Protein AF-M7XD21-F1 (afdb_monomer)

pLDDT: mean 73.54, std 18.82, range [29.05, 94.56]

Foldseek 3Di:
DDDWDWFDDWFWWWWDDLPHTDTDTDDIDTDPDDDDDAAADDDPDDVLLRQLVVLLVVLVVVVVDDADVVGDEEEAETQDPCCVVCLQPCPDDPNNVSSVSNSVSVVVCCVPPVNYIYIYTYDHPPPPRVVNVSNVVRHVVSVVVVVVVVVVVVVVVVVVVVVVVVVVPPPPPDDPDDDDDDDD

Structure (mmCIF, N/CA/C/O backbone):
data_AF-M7XD21-F1
#
_entry.id   AF-M7XD21-F1
#
loop_
_atom_site.group_PDB
_atom_site.id
_atom_site.type_symbol
_atom_site.label_atom_id
_atom_site.label_alt_id
_atom_site.label_comp_id
_atom_site.label_asym_id
_atom_site.label_entity_id
_atom_site.label_seq_id
_atom_site.pdbx_PDB_ins_code
_atom_site.Cartn_x
_atom_site.Cartn_y
_atom_site.Cartn_z
_atom_site.occupancy
_atom_site.B_iso_or_equiv
_atom_site.auth_seq_id
_atom_site.auth_comp_id
_atom_site.auth_asym_id
_atom_site.auth_atom_id
_atom_site.pdbx_PDB_model_num
ATOM 1 N N . MET A 1 1 ? -24.027 -7.933 -9.440 1.00 30.11 1 MET A N 1
ATOM 2 C CA . MET A 1 1 ? -24.324 -8.211 -8.020 1.00 30.11 1 MET A CA 1
ATOM 3 C C . MET A 1 1 ? -23.188 -9.058 -7.477 1.00 30.11 1 MET A C 1
ATOM 5 O O . MET A 1 1 ? -23.040 -10.194 -7.912 1.00 30.11 1 MET A O 1
ATOM 9 N N . GLY A 1 2 ? -22.302 -8.455 -6.678 1.00 34.78 2 GLY A N 1
ATOM 10 C CA . GLY A 1 2 ? -21.203 -9.167 -6.019 1.00 34.78 2 GLY A CA 1
ATOM 11 C C . GLY A 1 2 ? -21.757 -10.034 -4.893 1.00 34.78 2 GLY A C 1
ATOM 12 O O . GLY A 1 2 ? -22.735 -9.650 -4.260 1.00 34.78 2 GLY A O 1
ATOM 13 N N . LYS A 1 3 ? -21.198 -11.229 -4.711 1.00 29.05 3 LYS A N 1
ATOM 14 C CA . LYS A 1 3 ? -21.590 -12.149 -3.638 1.00 29.05 3 LYS A CA 1
ATOM 15 C C . LYS A 1 3 ? -20.996 -11.627 -2.325 1.00 29.05 3 LYS A C 1
ATOM 17 O O . LYS A 1 3 ? -19.809 -11.311 -2.317 1.00 29.05 3 LYS A O 1
ATOM 22 N N . SER A 1 4 ? -21.800 -11.518 -1.265 1.00 32.97 4 SER A N 1
ATOM 23 C CA . SER A 1 4 ? -21.281 -11.241 0.076 1.00 32.97 4 SER A CA 1
ATOM 24 C C . SER A 1 4 ? -20.500 -12.463 0.571 1.00 32.97 4 SER A C 1
ATOM 26 O O . SER A 1 4 ? -20.913 -13.608 0.369 1.00 32.97 4 SER A O 1
ATOM 28 N N . GLY A 1 5 ? -19.318 -12.221 1.138 1.00 35.69 5 GLY A N 1
ATOM 29 C CA . GLY A 1 5 ? -18.442 -13.247 1.700 1.00 35.69 5 GLY A CA 1
ATOM 30 C C . GLY A 1 5 ? -18.352 -13.086 3.215 1.00 35.69 5 GLY A C 1
ATOM 31 O O . GLY A 1 5 ? -18.129 -11.982 3.709 1.00 35.69 5 GLY A O 1
ATOM 32 N N . MET A 1 6 ? -18.523 -14.180 3.962 1.00 31.09 6 MET A N 1
ATOM 33 C CA . MET A 1 6 ? -18.193 -14.229 5.389 1.00 31.09 6 MET A CA 1
ATOM 34 C C . MET A 1 6 ? -16.683 -14.429 5.539 1.00 31.09 6 MET A C 1
ATOM 36 O O . MET A 1 6 ? -16.157 -15.482 5.176 1.00 31.09 6 MET A O 1
ATOM 40 N N . VAL A 1 7 ? -15.983 -13.450 6.112 1.00 42.34 7 VAL A N 1
ATOM 41 C CA . VAL A 1 7 ? -14.557 -13.586 6.433 1.00 42.34 7 VAL A CA 1
ATOM 42 C C . VAL A 1 7 ? -14.416 -14.161 7.842 1.00 42.34 7 VAL A C 1
ATOM 44 O O . VAL A 1 7 ? -14.724 -13.500 8.831 1.00 42.34 7 VAL A O 1
ATOM 47 N N . GLY A 1 8 ? -13.940 -15.403 7.942 1.00 40.88 8 GLY A N 1
ATOM 48 C CA . GLY A 1 8 ? -13.591 -16.042 9.208 1.00 40.88 8 GLY A CA 1
ATOM 49 C C . GLY A 1 8 ? -12.199 -16.663 9.158 1.00 40.88 8 GLY A C 1
ATOM 50 O O . GLY A 1 8 ? -12.001 -17.665 8.481 1.00 40.88 8 GLY A O 1
ATOM 51 N N . ALA A 1 9 ? -11.249 -16.108 9.914 1.00 38.66 9 ALA A N 1
ATOM 52 C CA . ALA A 1 9 ? -10.039 -16.804 10.352 1.00 38.66 9 ALA A CA 1
ATOM 53 C C . ALA A 1 9 ? -9.464 -16.105 11.594 1.00 38.66 9 ALA A C 1
ATOM 55 O O . ALA A 1 9 ? -9.212 -14.903 11.590 1.00 38.66 9 ALA A O 1
ATOM 56 N N . GLY A 1 10 ? -9.293 -16.858 12.683 1.00 46.22 10 GLY A N 1
ATOM 57 C CA . GLY A 1 10 ? -8.767 -16.348 13.944 1.00 46.22 10 GLY A CA 1
ATOM 58 C C . GLY A 1 10 ? -7.275 -16.051 13.867 1.00 46.22 10 GLY A C 1
ATOM 59 O O . GLY A 1 10 ? -6.481 -16.977 13.751 1.00 46.22 10 GLY A O 1
ATOM 60 N N . VAL A 1 11 ? -6.906 -14.779 14.000 1.00 50.47 11 VAL A N 1
ATOM 61 C CA . VAL A 1 11 ? -5.533 -14.330 14.265 1.00 50.47 11 VAL A CA 1
ATOM 62 C C . VAL A 1 11 ? -5.613 -13.078 15.152 1.00 50.47 11 VAL A C 1
ATOM 64 O O . VAL A 1 11 ? -6.522 -12.270 14.949 1.00 50.47 11 VAL A O 1
ATOM 67 N N . PRO A 1 12 ? -4.723 -12.893 16.146 1.00 49.81 12 PRO A N 1
ATOM 68 C CA . PRO A 1 12 ? -4.691 -11.670 16.944 1.00 49.81 12 PRO A CA 1
ATOM 69 C C . PRO A 1 12 ? -4.479 -10.438 16.050 1.00 49.81 12 PRO A C 1
ATOM 71 O O . PRO A 1 12 ? -3.485 -10.339 15.324 1.00 49.81 12 PRO A O 1
ATOM 74 N N . ALA A 1 13 ? -5.415 -9.493 16.117 1.00 50.78 13 ALA A N 1
ATOM 75 C CA . ALA A 1 13 ? -5.278 -8.174 15.524 1.00 50.78 13 ALA A CA 1
ATOM 76 C C . ALA A 1 13 ? -4.381 -7.305 16.417 1.00 50.78 13 ALA A C 1
ATOM 78 O O . ALA A 1 13 ? -4.331 -7.454 17.632 1.00 50.78 13 ALA A O 1
ATOM 79 N N . LYS A 1 14 ? -3.628 -6.411 15.798 1.00 56.53 14 LYS A N 1
ATOM 80 C CA . LYS A 1 14 ? -2.629 -5.511 1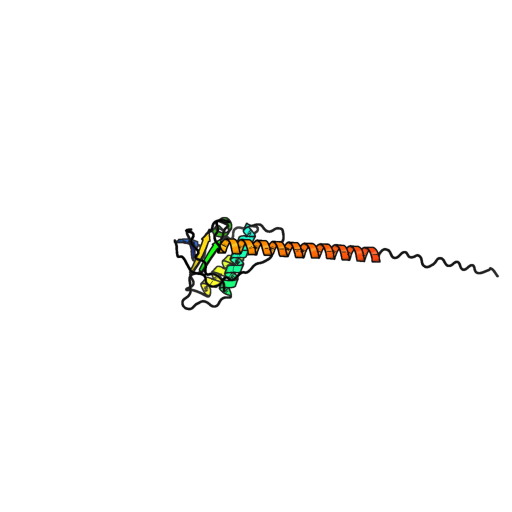6.358 1.00 56.53 14 LYS A CA 1
ATOM 81 C C . LYS A 1 14 ? -3.182 -4.089 16.253 1.00 56.53 14 LYS A C 1
ATOM 83 O O . LYS A 1 14 ? -3.162 -3.509 15.172 1.00 56.53 14 LYS A O 1
ATOM 88 N N . VAL A 1 15 ? -3.676 -3.530 17.352 1.00 57.25 15 VAL A N 1
ATOM 89 C CA . VAL A 1 15 ? -4.162 -2.147 17.432 1.00 57.25 15 VAL A CA 1
ATOM 90 C C . VAL A 1 15 ? -2.975 -1.194 17.351 1.00 57.25 15 VAL A C 1
ATOM 92 O O . VAL A 1 15 ? -1.987 -1.355 18.078 1.00 57.25 15 VAL A O 1
ATOM 95 N N . TRP A 1 16 ? -3.067 -0.200 16.470 1.00 52.88 16 TRP A N 1
ATOM 96 C CA . TRP A 1 16 ? -2.079 0.867 16.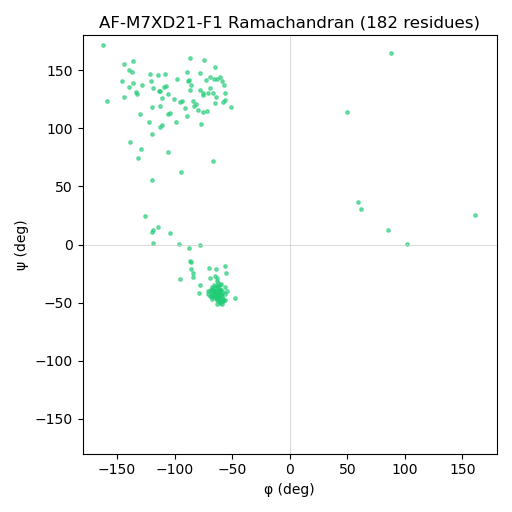372 1.00 52.88 16 TRP A CA 1
ATOM 97 C C . TRP A 1 16 ? -2.366 1.955 17.422 1.00 52.88 16 TRP A C 1
ATOM 99 O O . TRP A 1 16 ? -3.423 2.579 17.397 1.00 52.88 16 TRP A O 1
ATOM 109 N N . ASN A 1 17 ? -1.424 2.199 18.343 1.00 56.47 17 ASN A N 1
ATOM 110 C CA . ASN A 1 17 ? -1.494 3.283 19.332 1.00 56.47 17 ASN A CA 1
ATOM 111 C C . ASN A 1 17 ? -0.196 4.109 19.310 1.00 56.47 17 ASN A C 1
ATOM 113 O O . ASN A 1 17 ? 0.738 3.847 20.071 1.00 56.47 17 ASN A O 1
ATOM 117 N N . GLY A 1 18 ? -0.089 5.062 18.375 1.00 50.03 18 GLY A N 1
ATOM 118 C CA . GLY A 1 18 ? 0.996 6.056 18.372 1.00 50.03 18 GLY A CA 1
ATOM 119 C C . GLY A 1 18 ? 2.414 5.485 18.224 1.00 50.03 18 GLY A C 1
ATOM 120 O O . GLY A 1 18 ? 3.362 6.046 18.767 1.00 50.03 18 GLY A O 1
ATOM 121 N N . GLY A 1 19 ? 2.570 4.358 17.518 1.00 40.28 19 GLY A N 1
ATOM 122 C CA . GLY A 1 19 ? 3.863 3.688 17.307 1.00 40.28 19 GLY A CA 1
ATOM 123 C C . GLY A 1 19 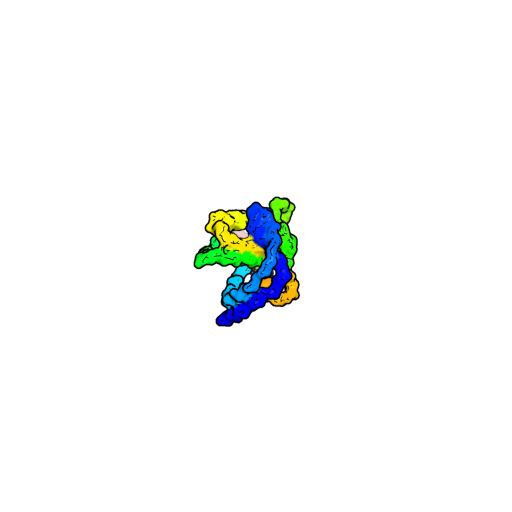? 4.104 2.452 18.180 1.00 40.28 19 GLY A C 1
ATOM 124 O O . GLY A 1 19 ? 5.146 1.811 18.046 1.00 40.28 19 GLY A O 1
ATOM 125 N N . ARG A 1 20 ? 3.151 2.070 19.041 1.00 34.97 20 ARG A N 1
ATOM 126 C CA . ARG A 1 20 ? 3.140 0.760 19.706 1.00 34.97 20 ARG A CA 1
ATOM 127 C C . ARG A 1 20 ? 1.949 -0.065 19.259 1.00 34.97 20 ARG A C 1
ATOM 129 O O . ARG A 1 20 ? 0.873 0.455 18.978 1.00 34.97 20 ARG A O 1
ATOM 136 N N . VAL A 1 21 ? 2.193 -1.363 19.190 1.00 38.88 21 VAL A N 1
ATOM 137 C CA . VAL A 1 21 ? 1.287 -2.343 18.620 1.00 38.88 21 VAL A CA 1
ATOM 138 C C . VAL A 1 21 ? 0.784 -3.259 19.737 1.00 38.88 21 VAL A C 1
ATOM 140 O O . VAL A 1 21 ? 1.598 -3.915 20.385 1.00 38.88 21 VAL A O 1
ATOM 143 N N . VAL A 1 22 ? -0.531 -3.292 19.977 1.00 39.28 22 VAL A N 1
ATOM 144 C CA . VAL A 1 22 ? -1.161 -4.049 21.084 1.00 39.28 22 VAL A CA 1
ATOM 145 C C . VAL A 1 22 ? -2.124 -5.106 20.532 1.00 39.28 22 VAL A C 1
ATOM 147 O O . VAL A 1 22 ? -2.875 -4.816 19.613 1.00 39.28 22 VAL A O 1
ATOM 150 N N . LEU A 1 23 ? -2.086 -6.335 21.053 1.00 37.66 23 LEU A N 1
ATOM 151 C CA . LEU A 1 23 ? -2.812 -7.497 20.510 1.00 37.66 23 LEU A CA 1
ATOM 152 C C . LEU A 1 23 ? -4.254 -7.596 21.066 1.00 37.66 23 LEU A C 1
ATOM 154 O O . LEU A 1 23 ? -4.423 -7.514 22.279 1.00 37.66 23 LEU A O 1
ATOM 158 N N . ALA A 1 24 ? -5.267 -7.812 20.214 1.00 43.56 24 ALA A N 1
ATOM 159 C CA . ALA A 1 24 ? -6.679 -8.032 20.574 1.00 43.56 24 ALA A CA 1
ATOM 160 C C . ALA A 1 24 ? -7.388 -9.049 19.640 1.00 43.56 24 ALA A C 1
ATOM 162 O O . ALA A 1 24 ? -6.975 -9.246 18.495 1.00 43.56 24 ALA A O 1
ATOM 163 N N . GLU A 1 25 ? -8.450 -9.709 20.125 1.00 44.62 25 GLU A N 1
ATOM 164 C CA . GLU A 1 25 ? -9.150 -10.823 19.452 1.00 44.62 25 GLU A CA 1
ATOM 165 C C . GLU A 1 25 ? -10.554 -10.476 18.885 1.00 44.62 25 GLU A C 1
ATOM 167 O O . GLU A 1 25 ? -11.369 -9.878 19.575 1.00 44.62 25 GLU A O 1
ATOM 172 N N . LYS A 1 26 ? -10.795 -10.962 17.648 1.00 46.19 26 LYS A N 1
ATOM 173 C CA . LYS A 1 26 ? -12.022 -11.420 16.929 1.00 46.19 26 LYS A CA 1
ATOM 174 C C . LYS A 1 26 ? -13.329 -10.586 16.879 1.00 46.19 26 LYS A C 1
ATOM 176 O O . LYS A 1 26 ? -14.117 -10.616 17.813 1.00 46.19 26 LYS A O 1
ATOM 181 N N . GLU A 1 27 ? -13.671 -10.133 15.661 1.00 41.00 27 GLU A N 1
ATOM 182 C CA . GLU A 1 27 ? -15.043 -9.935 15.132 1.00 41.00 27 GLU A CA 1
ATOM 183 C C . GLU A 1 27 ? -15.114 -10.388 13.654 1.00 41.00 27 GLU A C 1
ATOM 185 O O . GLU A 1 27 ? -14.108 -10.345 12.945 1.00 41.00 27 GLU A O 1
ATOM 190 N N . ALA A 1 28 ? -16.284 -10.851 13.197 1.00 39.56 28 ALA A N 1
ATOM 191 C CA . ALA A 1 28 ? -16.553 -11.233 11.805 1.00 39.56 28 ALA A CA 1
ATOM 192 C C . ALA A 1 28 ? -17.497 -10.206 11.162 1.00 39.56 28 ALA A C 1
ATOM 194 O O . ALA A 1 28 ? -18.479 -9.811 11.785 1.00 39.56 28 ALA A O 1
ATOM 195 N N . VAL A 1 29 ? -17.205 -9.785 9.927 1.00 48.22 29 VAL A N 1
ATOM 196 C CA . VAL A 1 29 ? -17.928 -8.705 9.231 1.00 48.22 29 VAL A CA 1
ATOM 197 C C . VAL A 1 29 ? -18.370 -9.183 7.846 1.00 48.22 29 VAL A C 1
ATOM 199 O O . VAL A 1 29 ? -17.603 -9.844 7.144 1.00 48.22 29 VAL A O 1
ATOM 202 N N . GLU A 1 30 ? -19.603 -8.854 7.459 1.00 41.62 30 GLU A N 1
ATOM 203 C CA . GLU A 1 30 ? -20.127 -9.079 6.109 1.00 41.62 30 GLU A CA 1
ATOM 204 C C . GLU A 1 30 ? -19.697 -7.920 5.192 1.00 41.62 30 GLU A C 1
ATOM 206 O O . GLU A 1 30 ? -19.934 -6.752 5.500 1.00 41.62 30 GLU A O 1
ATOM 211 N N . VAL A 1 31 ? -19.017 -8.230 4.084 1.00 53.25 31 VAL A N 1
ATOM 212 C CA . VAL A 1 31 ? -18.494 -7.226 3.141 1.00 53.25 31 VAL A CA 1
ATOM 213 C C . VAL A 1 31 ? -19.359 -7.220 1.879 1.00 53.25 31 VAL A C 1
ATOM 215 O O . VAL A 1 31 ? -19.350 -8.184 1.114 1.00 53.25 31 VAL A O 1
ATOM 218 N N . GLU A 1 32 ? -20.105 -6.135 1.646 1.00 50.91 32 GLU A N 1
ATOM 219 C CA . GLU A 1 32 ? -21.026 -6.021 0.499 1.00 50.91 32 GLU A CA 1
ATOM 220 C C . GLU A 1 32 ? -20.350 -5.531 -0.802 1.00 50.91 32 GLU A C 1
ATOM 222 O O . GLU A 1 32 ? -20.858 -5.793 -1.895 1.00 50.91 32 GLU A O 1
ATOM 227 N N . LEU A 1 33 ? -19.190 -4.856 -0.730 1.00 65.31 33 LEU A N 1
ATOM 228 C CA . LEU A 1 33 ? -18.496 -4.273 -1.892 1.00 65.31 33 LEU A CA 1
ATOM 229 C C . LEU A 1 33 ? -16.964 -4.370 -1.779 1.00 65.31 33 LEU A C 1
ATOM 231 O O . LEU A 1 33 ? -16.368 -3.896 -0.816 1.00 65.31 33 LEU A O 1
ATOM 235 N N . TRP A 1 34 ? -16.320 -4.924 -2.814 1.00 71.56 34 TRP A N 1
ATOM 236 C CA . TRP A 1 34 ? -14.860 -4.983 -2.937 1.00 71.56 34 TRP A CA 1
ATOM 237 C C . TRP A 1 34 ? -14.326 -3.790 -3.728 1.00 71.56 34 TRP A C 1
ATOM 239 O O . TRP A 1 34 ? -14.679 -3.609 -4.895 1.00 71.56 34 TRP A O 1
ATOM 249 N N . GLN A 1 35 ? -13.409 -3.031 -3.130 1.00 80.50 35 GLN A N 1
ATOM 250 C CA . GLN A 1 35 ? -12.515 -2.146 -3.875 1.00 80.50 35 GLN A CA 1
ATOM 251 C C . GLN A 1 35 ? -11.166 -2.830 -4.083 1.00 80.50 35 GLN A C 1
ATOM 253 O O . GLN A 1 35 ? -10.691 -3.561 -3.214 1.00 80.50 35 GLN A O 1
ATOM 258 N N . ARG A 1 36 ? -10.566 -2.622 -5.257 1.00 85.88 36 ARG A N 1
ATOM 259 C CA . ARG A 1 36 ? -9.286 -3.224 -5.638 1.00 85.88 36 ARG A CA 1
ATOM 260 C C . ARG A 1 36 ? -8.389 -2.158 -6.233 1.00 85.88 36 ARG A C 1
ATOM 262 O O . ARG A 1 36 ? -8.807 -1.412 -7.115 1.00 85.88 36 ARG A O 1
ATOM 269 N N . GLU A 1 37 ? -7.157 -2.112 -5.755 1.00 88.12 37 GLU A N 1
ATOM 270 C CA . GLU A 1 37 ? -6.129 -1.209 -6.246 1.00 88.12 37 GLU A CA 1
ATOM 271 C C . GLU A 1 37 ? -4.825 -1.991 -6.389 1.00 88.12 37 GLU A C 1
ATOM 273 O O . GLU A 1 37 ? -4.490 -2.821 -5.543 1.00 88.12 37 GLU A O 1
ATOM 278 N N . ARG A 1 38 ? -4.088 -1.734 -7.473 1.00 91.00 38 ARG A N 1
ATOM 279 C CA . ARG A 1 38 ? -2.798 -2.371 -7.744 1.00 91.00 38 ARG A CA 1
ATOM 280 C C . ARG A 1 38 ? -1.794 -1.361 -8.260 1.00 91.00 38 ARG A C 1
ATOM 282 O O . ARG A 1 38 ? -2.151 -0.415 -8.963 1.00 91.00 38 ARG A O 1
ATOM 289 N N . ARG A 1 39 ? -0.514 -1.573 -7.949 1.00 90.94 39 ARG A N 1
ATOM 290 C CA . ARG A 1 39 ? 0.564 -0.693 -8.405 1.00 90.94 39 ARG A CA 1
ATOM 291 C C . ARG A 1 39 ? 1.799 -1.469 -8.827 1.00 90.94 39 ARG A C 1
ATOM 293 O O . ARG A 1 39 ? 2.277 -2.358 -8.133 1.00 90.94 39 ARG A O 1
ATOM 300 N N . ARG A 1 40 ? 2.362 -1.058 -9.962 1.00 90.12 40 ARG A N 1
ATOM 301 C CA . ARG A 1 40 ? 3.639 -1.561 -10.478 1.00 90.12 40 ARG A CA 1
ATOM 302 C C . ARG A 1 40 ? 4.799 -0.915 -9.723 1.00 90.12 40 ARG A C 1
ATOM 304 O O . ARG A 1 40 ? 4.829 0.306 -9.585 1.00 90.12 40 ARG A O 1
ATOM 311 N N . MET A 1 41 ? 5.773 -1.717 -9.289 1.00 86.25 41 MET A N 1
ATOM 312 C CA . MET A 1 41 ? 6.909 -1.236 -8.482 1.00 86.25 41 MET A CA 1
ATOM 313 C C . MET A 1 41 ? 8.299 -1.433 -9.122 1.00 86.25 41 MET A C 1
ATOM 315 O O . MET A 1 41 ? 9.319 -1.071 -8.534 1.00 86.25 41 MET A O 1
ATOM 319 N N . GLY A 1 42 ? 8.357 -1.986 -10.338 1.00 84.25 42 GLY A N 1
ATOM 320 C CA . GLY A 1 42 ? 9.606 -2.296 -11.044 1.00 84.25 42 GLY A CA 1
ATOM 321 C C . GLY A 1 42 ? 10.171 -3.690 -10.730 1.00 84.25 42 GLY A C 1
ATOM 322 O O . GLY A 1 42 ? 9.779 -4.341 -9.770 1.00 84.25 42 GLY A O 1
ATOM 323 N N . GLN A 1 43 ? 11.107 -4.155 -11.562 1.00 78.62 43 GLN A N 1
ATOM 324 C CA . GLN A 1 43 ? 11.520 -5.570 -11.656 1.00 78.62 43 GLN A CA 1
ATOM 325 C C . GLN A 1 43 ? 12.470 -6.070 -10.547 1.00 78.62 43 GLN A C 1
ATOM 327 O O . GLN A 1 43 ? 12.891 -7.220 -10.577 1.00 78.62 43 GLN A O 1
ATOM 332 N N . ARG A 1 44 ? 12.871 -5.223 -9.591 1.00 83.88 44 ARG A N 1
ATOM 333 C CA . ARG A 1 44 ? 13.893 -5.561 -8.572 1.00 83.88 44 ARG A CA 1
ATOM 334 C C . ARG A 1 44 ? 13.414 -5.342 -7.141 1.00 83.88 44 ARG A C 1
ATOM 336 O O . ARG A 1 44 ? 14.213 -5.096 -6.242 1.00 83.88 44 ARG A O 1
ATOM 343 N N . GLN A 1 45 ? 12.104 -5.382 -6.953 1.00 87.19 45 GLN A N 1
ATOM 344 C CA . GLN A 1 45 ? 11.483 -5.245 -5.645 1.00 87.19 45 GLN A CA 1
ATOM 345 C C . GLN A 1 45 ? 11.349 -6.608 -4.978 1.00 87.19 45 GLN A C 1
ATOM 347 O O . GLN A 1 45 ? 11.193 -7.624 -5.652 1.00 87.19 45 GLN A O 1
ATOM 352 N N . SER A 1 46 ? 11.434 -6.631 -3.651 1.00 89.75 46 SER A N 1
ATOM 353 C CA . SER A 1 46 ? 11.214 -7.852 -2.885 1.00 89.75 46 SER A CA 1
ATOM 354 C C . SER A 1 46 ? 9.727 -8.024 -2.586 1.00 89.75 46 SER A C 1
ATOM 356 O O . SER A 1 46 ? 8.962 -7.060 -2.584 1.00 89.75 46 SER A O 1
ATOM 358 N N . VAL A 1 47 ? 9.319 -9.252 -2.258 1.00 88.56 47 VAL A N 1
ATOM 359 C CA . VAL A 1 47 ? 7.966 -9.520 -1.739 1.00 88.56 47 VAL A CA 1
ATOM 360 C C . VAL A 1 47 ? 7.678 -8.635 -0.523 1.00 88.56 47 VAL A C 1
ATOM 362 O O . VAL A 1 47 ? 6.609 -8.052 -0.415 1.00 88.56 47 VAL A O 1
ATOM 365 N N . TYR A 1 48 ? 8.672 -8.444 0.350 1.00 88.75 48 TYR A N 1
ATOM 366 C CA . TYR A 1 48 ? 8.561 -7.562 1.510 1.00 88.75 48 TYR A CA 1
ATOM 367 C C . TYR A 1 48 ? 8.231 -6.108 1.136 1.00 88.75 48 TYR A C 1
ATOM 369 O O . TYR A 1 48 ? 7.347 -5.515 1.751 1.00 88.75 48 TYR A O 1
ATOM 377 N N . THR A 1 49 ? 8.896 -5.522 0.130 1.00 90.81 49 THR A N 1
ATOM 378 C CA . THR A 1 49 ? 8.545 -4.160 -0.310 1.00 90.81 49 THR A CA 1
ATOM 379 C C . THR A 1 49 ? 7.181 -4.110 -0.997 1.00 90.81 49 THR A C 1
ATOM 381 O O . THR A 1 49 ? 6.500 -3.097 -0.876 1.00 90.81 49 THR A O 1
ATOM 384 N N . GLY A 1 50 ? 6.743 -5.200 -1.637 1.00 91.75 50 GLY A N 1
ATOM 385 C CA . GLY A 1 50 ? 5.393 -5.321 -2.205 1.00 91.75 50 GLY A CA 1
ATOM 386 C C . GLY A 1 50 ? 4.299 -5.282 -1.155 1.00 91.75 50 GLY A C 1
ATOM 387 O O . GLY A 1 50 ? 3.352 -4.513 -1.280 1.00 91.75 50 GLY A O 1
ATOM 388 N N . GLU A 1 51 ? 4.483 -6.030 -0.076 1.00 91.31 51 GLU A N 1
ATOM 389 C CA . GLU A 1 51 ? 3.549 -6.062 1.051 1.00 91.31 51 GLU A CA 1
ATOM 390 C C . GLU A 1 51 ? 3.459 -4.698 1.754 1.00 91.31 51 GLU A C 1
ATOM 392 O O . GLU A 1 51 ? 2.369 -4.227 2.081 1.00 91.31 51 GLU A O 1
ATOM 397 N N . LEU A 1 52 ? 4.594 -4.006 1.928 1.00 92.31 52 LEU A N 1
ATOM 398 C CA . LEU A 1 52 ? 4.600 -2.639 2.457 1.00 92.31 52 LEU A CA 1
ATOM 399 C C . LEU A 1 52 ? 3.884 -1.650 1.527 1.00 92.31 52 LEU A C 1
ATOM 401 O O . LEU A 1 52 ? 3.154 -0.782 2.004 1.00 92.31 52 LEU A O 1
ATOM 405 N N . GLU A 1 53 ? 4.074 -1.758 0.213 1.00 94.00 53 GLU A N 1
ATOM 406 C CA . GLU A 1 53 ? 3.377 -0.888 -0.736 1.00 94.00 53 GLU A CA 1
ATOM 407 C C . GLU A 1 53 ? 1.870 -1.160 -0.748 1.00 94.00 53 GLU A C 1
ATOM 409 O O . GLU A 1 53 ? 1.093 -0.207 -0.767 1.00 94.00 53 GLU A O 1
ATOM 414 N N . GLY A 1 54 ? 1.448 -2.424 -0.653 1.00 93.56 54 GLY A N 1
ATOM 415 C CA . GLY A 1 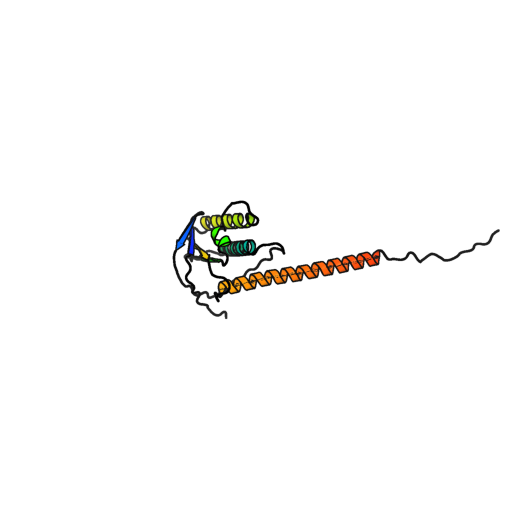54 ? 0.040 -2.796 -0.496 1.00 93.56 54 GLY A CA 1
ATOM 416 C C . GLY A 1 54 ? -0.597 -2.129 0.725 1.00 93.56 54 GLY A C 1
ATOM 417 O O . GLY A 1 54 ? -1.633 -1.473 0.603 1.00 93.56 54 GLY A O 1
ATOM 418 N N . LEU A 1 55 ? 0.075 -2.182 1.882 1.00 92.81 55 LEU A N 1
ATOM 419 C CA . LEU A 1 55 ? -0.363 -1.462 3.083 1.00 92.81 55 LEU A CA 1
ATOM 420 C C . LEU A 1 55 ? -0.426 0.056 2.854 1.00 92.81 55 LEU A C 1
ATOM 422 O O . LEU A 1 55 ? -1.389 0.710 3.259 1.00 92.81 55 LEU A O 1
ATOM 426 N N . ARG A 1 56 ? 0.588 0.634 2.199 1.00 94.56 56 ARG A N 1
ATOM 427 C CA . ARG A 1 56 ? 0.644 2.074 1.907 1.00 94.56 56 ARG A CA 1
ATOM 428 C C . ARG A 1 56 ? -0.513 2.519 1.007 1.00 94.56 56 ARG A C 1
ATOM 430 O O . ARG A 1 56 ? -1.063 3.600 1.229 1.00 94.56 56 ARG A O 1
ATOM 437 N N . LEU A 1 57 ? -0.873 1.721 0.000 1.00 94.00 57 LEU A N 1
ATOM 438 C CA . LEU A 1 57 ? -2.026 1.978 -0.867 1.00 94.00 57 LEU A CA 1
ATOM 439 C C . LEU A 1 57 ? -3.317 1.943 -0.054 1.00 94.00 57 LEU A C 1
ATOM 441 O O . LEU A 1 57 ? -4.033 2.936 -0.045 1.00 94.00 57 LEU A O 1
ATOM 445 N N . ALA A 1 58 ? -3.532 0.888 0.731 1.00 92.38 58 ALA A N 1
ATOM 446 C CA . ALA A 1 58 ? -4.732 0.740 1.549 1.00 92.38 58 ALA A CA 1
ATOM 447 C C . ALA A 1 58 ? -4.924 1.913 2.540 1.00 92.38 58 ALA A C 1
ATOM 449 O O . ALA A 1 58 ? -6.024 2.450 2.679 1.00 92.38 58 ALA A O 1
ATOM 450 N N . LEU A 1 59 ? -3.838 2.388 3.165 1.00 91.69 59 LEU A N 1
ATOM 451 C CA . LEU A 1 59 ? -3.850 3.595 4.006 1.00 91.69 59 LEU A CA 1
ATOM 452 C C . LEU A 1 59 ? -4.155 4.873 3.215 1.00 91.69 59 LEU A C 1
ATOM 454 O O . LEU A 1 59 ? -4.819 5.774 3.726 1.00 91.69 59 LEU A O 1
ATOM 458 N N . SER A 1 60 ? -3.666 4.971 1.978 1.00 92.31 60 SER A N 1
ATOM 459 C CA . SER A 1 60 ? -3.930 6.121 1.107 1.00 92.31 60 SER A CA 1
ATOM 460 C C . SER A 1 60 ? -5.407 6.178 0.711 1.00 92.31 60 SER A C 1
ATOM 462 O O . SER A 1 60 ? -6.001 7.254 0.775 1.00 92.31 60 SER A O 1
ATOM 464 N N . SER A 1 61 ? -6.013 5.037 0.373 1.00 90.06 61 SER A N 1
ATOM 465 C CA . SER A 1 61 ? -7.441 4.938 0.054 1.00 90.06 61 SER A CA 1
ATOM 466 C C . SER A 1 61 ? -8.298 5.297 1.273 1.00 90.06 61 SER A C 1
ATOM 468 O O . SER A 1 61 ? -9.254 6.063 1.149 1.00 90.06 61 SER A O 1
ATOM 470 N N . LEU A 1 62 ? -7.909 4.849 2.472 1.00 88.81 62 LEU A N 1
ATOM 471 C CA . LEU A 1 62 ? -8.589 5.212 3.719 1.00 88.81 62 LEU A CA 1
ATOM 472 C C . LEU A 1 62 ? -8.520 6.719 4.010 1.00 88.81 62 LEU A C 1
ATOM 474 O O . LEU A 1 62 ? -9.528 7.326 4.354 1.00 88.81 62 LEU A O 1
ATOM 478 N N . LEU A 1 63 ? -7.355 7.344 3.816 1.00 89.06 63 LEU A N 1
ATOM 479 C CA . LEU A 1 63 ? -7.177 8.794 3.968 1.00 89.06 63 LEU A CA 1
ATOM 480 C C . LEU A 1 63 ? -7.975 9.621 2.949 1.00 89.06 63 LEU A C 1
ATOM 482 O O . LEU A 1 63 ? -8.273 10.784 3.220 1.00 89.06 63 LEU A O 1
ATOM 486 N N . ALA A 1 64 ? -8.259 9.059 1.774 1.00 88.31 64 ALA A N 1
ATOM 487 C CA . ALA A 1 64 ? -9.061 9.698 0.733 1.00 88.31 64 ALA A CA 1
ATOM 488 C C . ALA A 1 64 ? -10.572 9.473 0.917 1.00 88.31 64 ALA A C 1
ATOM 490 O O . ALA A 1 64 ? -11.372 10.170 0.293 1.00 88.31 64 ALA A O 1
ATOM 491 N N . THR A 1 65 ? -10.963 8.513 1.757 1.00 83.50 65 THR A N 1
ATOM 492 C CA . THR A 1 65 ? -12.364 8.173 2.008 1.00 83.50 65 THR A CA 1
ATOM 493 C C . THR A 1 65 ? -12.932 9.073 3.102 1.00 83.50 65 THR A C 1
ATOM 495 O O . THR A 1 65 ? -12.287 9.326 4.120 1.00 83.50 65 THR A O 1
ATOM 498 N N . GLN A 1 66 ? -14.156 9.563 2.896 1.00 73.69 66 GLN A N 1
ATOM 499 C CA . GLN A 1 66 ? -14.870 10.314 3.924 1.00 73.69 66 GLN A CA 1
ATOM 500 C C . GLN A 1 66 ? -15.141 9.384 5.123 1.00 73.69 66 GLN A C 1
ATOM 502 O O . GLN A 1 66 ? -15.696 8.304 4.912 1.00 73.69 66 GLN A O 1
ATOM 507 N N . PRO A 1 67 ? -14.768 9.760 6.361 1.00 72.50 67 PRO A N 1
ATOM 508 C CA . PRO A 1 67 ? -15.091 8.960 7.536 1.00 72.50 67 PRO A CA 1
ATOM 509 C C . PRO A 1 67 ? -16.603 8.753 7.650 1.00 72.50 67 PRO A C 1
ATOM 511 O O . PRO A 1 67 ? -17.382 9.686 7.439 1.00 72.50 67 PRO A O 1
ATOM 514 N N . ALA A 1 68 ? -16.995 7.524 7.981 1.00 71.12 68 ALA A N 1
ATOM 515 C CA . ALA A 1 68 ? -18.365 7.211 8.361 1.00 71.12 68 ALA A CA 1
ATOM 516 C C . ALA A 1 68 ? -18.732 7.927 9.672 1.00 71.12 68 ALA A C 1
ATOM 518 O O . ALA A 1 68 ? -17.859 8.203 10.498 1.00 71.12 68 ALA A O 1
ATOM 519 N N . ASP A 1 69 ? -20.022 8.202 9.858 1.00 72.50 69 ASP A N 1
ATOM 520 C CA . ASP A 1 69 ? -20.583 8.718 11.106 1.00 72.50 69 ASP A CA 1
ATOM 521 C C . ASP A 1 69 ? -21.674 7.744 11.598 1.00 72.50 69 ASP A C 1
ATOM 523 O O . ASP A 1 69 ? -22.737 7.670 10.972 1.00 72.50 69 ASP A O 1
ATOM 527 N N . PRO A 1 70 ? -21.418 6.937 12.648 1.00 70.06 70 PRO A N 1
ATOM 528 C CA . PRO A 1 70 ? -20.189 6.877 13.446 1.00 70.06 70 PRO A CA 1
ATOM 529 C C . PRO A 1 70 ? -19.019 6.178 12.714 1.00 70.06 70 PRO A C 1
ATOM 531 O O . PRO A 1 70 ? -19.244 5.385 11.793 1.00 70.06 70 PRO A O 1
ATOM 534 N N . PRO A 1 71 ? -17.760 6.427 13.125 1.00 72.62 71 PRO A N 1
ATOM 535 C CA . PRO A 1 71 ? -16.593 5.819 12.496 1.00 72.62 71 PRO A CA 1
ATOM 536 C C . PRO A 1 71 ? -16.544 4.306 12.725 1.00 72.62 71 PRO A C 1
ATOM 538 O O . PRO A 1 71 ? -16.651 3.822 13.851 1.00 72.62 71 PRO A O 1
ATOM 541 N N . LEU A 1 72 ? -16.349 3.560 11.636 1.00 74.19 72 LEU A N 1
ATOM 542 C CA . LEU A 1 72 ? -16.227 2.104 11.660 1.00 74.19 72 LEU A CA 1
ATOM 543 C C . LEU A 1 72 ? -14.769 1.681 11.887 1.00 74.19 72 LEU A C 1
ATOM 545 O O . LEU A 1 72 ? -13.872 2.282 11.294 1.00 74.19 72 LEU A O 1
ATOM 549 N N . PRO A 1 73 ? -14.507 0.633 12.688 1.00 78.56 73 PRO A N 1
ATOM 550 C CA . PRO A 1 73 ? -13.159 0.106 12.855 1.00 78.56 73 PRO A CA 1
ATOM 551 C C . PRO A 1 73 ? -12.619 -0.447 11.530 1.00 78.56 73 PRO A C 1
ATOM 553 O O . PRO A 1 73 ? -13.339 -1.079 10.756 1.00 78.56 73 PRO A O 1
ATOM 556 N N . VAL A 1 74 ? -11.327 -0.239 11.279 1.00 82.25 74 VAL A N 1
ATOM 557 C CA . VAL A 1 74 ? -10.634 -0.709 10.073 1.00 82.25 74 VAL A CA 1
ATOM 558 C C . VAL A 1 74 ? -9.594 -1.758 10.442 1.00 82.25 74 VAL A C 1
ATOM 560 O O . VAL A 1 74 ? -8.769 -1.551 11.334 1.00 82.25 74 VAL A O 1
ATOM 563 N N . LEU A 1 75 ? -9.595 -2.871 9.707 1.00 83.31 75 LEU A N 1
ATOM 564 C CA . LEU A 1 75 ? -8.631 -3.958 9.843 1.00 83.31 75 LEU A CA 1
ATOM 565 C C . LEU A 1 75 ? -7.854 -4.157 8.536 1.00 83.31 75 LEU A C 1
ATOM 567 O O . LEU A 1 75 ? -8.425 -4.531 7.515 1.00 83.31 75 LEU A O 1
ATOM 571 N N . PHE A 1 76 ? -6.537 -3.978 8.583 1.00 86.94 76 PHE A N 1
ATOM 572 C CA . PHE A 1 76 ? -5.628 -4.341 7.498 1.00 86.94 76 PHE A CA 1
ATOM 573 C C . PHE A 1 76 ? -5.039 -5.725 7.752 1.00 86.94 76 PHE A C 1
ATOM 575 O O . PHE A 1 76 ? -4.391 -5.935 8.771 1.00 86.94 76 PHE A O 1
ATOM 582 N N . SER A 1 77 ? -5.217 -6.663 6.827 1.00 85.25 77 SER A N 1
ATOM 583 C CA . SER A 1 77 ? -4.639 -8.009 6.938 1.00 85.25 77 SER A CA 1
ATOM 584 C C . SER A 1 77 ? -3.455 -8.149 5.988 1.00 85.25 77 SER A C 1
ATOM 586 O O . SER A 1 77 ? -3.571 -7.813 4.812 1.00 85.25 77 SER A O 1
ATOM 588 N N . LEU A 1 78 ? -2.316 -8.613 6.501 1.00 86.31 78 LEU A N 1
ATOM 589 C CA . LEU A 1 78 ? -1.072 -8.787 5.748 1.00 86.31 78 LEU A CA 1
ATOM 590 C C . LEU A 1 78 ? -0.634 -10.245 5.798 1.00 86.31 78 LEU A C 1
ATOM 592 O O . LEU A 1 78 ? -0.685 -10.873 6.859 1.00 86.31 78 LEU A O 1
ATOM 596 N N . ASN A 1 79 ? -0.119 -10.770 4.689 1.00 82.88 79 ASN A N 1
ATOM 597 C CA . ASN A 1 79 ? 0.376 -12.148 4.658 1.00 82.88 79 ASN A CA 1
ATOM 598 C C . ASN A 1 79 ? 1.840 -12.288 5.104 1.00 82.88 79 ASN A C 1
ATOM 600 O O . ASN A 1 79 ? 2.290 -13.382 5.459 1.00 82.88 79 ASN A O 1
ATOM 604 N N . ASN A 1 80 ? 2.564 -11.169 5.172 1.00 83.50 80 ASN A N 1
ATOM 605 C CA . ASN A 1 80 ? 3.975 -11.132 5.515 1.00 83.50 80 ASN A CA 1
ATOM 606 C C . ASN A 1 80 ? 4.191 -10.643 6.953 1.00 83.50 80 ASN A C 1
ATOM 608 O O . ASN A 1 80 ? 3.971 -9.478 7.294 1.00 83.50 80 ASN A O 1
ATOM 612 N N . THR A 1 81 ? 4.678 -11.546 7.805 1.00 79.25 81 THR A N 1
ATOM 613 C CA . THR A 1 81 ? 4.932 -11.281 9.229 1.00 79.25 81 THR A CA 1
ATOM 614 C C . THR A 1 81 ? 6.004 -10.213 9.458 1.00 79.25 81 THR A C 1
ATOM 616 O O . THR A 1 81 ? 5.909 -9.457 10.431 1.00 79.25 81 THR A O 1
ATOM 619 N N . SER A 1 82 ? 6.996 -10.094 8.568 1.00 79.81 82 SER A N 1
ATOM 620 C CA . SER A 1 82 ? 8.018 -9.044 8.629 1.00 79.81 82 SER A CA 1
ATOM 621 C C . SER A 1 82 ? 7.435 -7.679 8.275 1.00 79.81 82 SER A C 1
ATOM 623 O O . SER A 1 82 ? 7.729 -6.700 8.962 1.00 79.81 82 SER A O 1
ATOM 625 N N . ALA A 1 83 ? 6.589 -7.600 7.243 1.00 79.50 83 ALA A N 1
ATOM 626 C CA . ALA A 1 83 ? 5.890 -6.365 6.887 1.00 79.50 83 ALA A CA 1
ATOM 627 C C . ALA A 1 83 ? 4.974 -5.917 8.032 1.00 79.50 83 ALA A C 1
ATOM 629 O O . ALA A 1 83 ? 5.029 -4.762 8.440 1.00 79.50 83 ALA A O 1
ATOM 630 N N . LEU A 1 84 ? 4.231 -6.846 8.635 1.00 78.75 84 LEU A N 1
ATOM 631 C CA . LEU A 1 84 ? 3.390 -6.568 9.797 1.00 78.75 84 LEU A CA 1
ATOM 632 C C . LEU A 1 84 ? 4.181 -6.073 11.019 1.00 78.75 84 LEU A C 1
ATOM 634 O O . LEU A 1 84 ? 3.703 -5.216 11.757 1.00 78.75 84 LEU A O 1
ATOM 638 N N . SER A 1 85 ? 5.358 -6.643 11.280 1.00 76.44 85 SER A N 1
ATOM 639 C CA . SER A 1 85 ? 6.125 -6.349 12.500 1.00 76.44 85 SER A CA 1
ATOM 640 C C . SER A 1 85 ? 6.980 -5.088 12.388 1.00 76.44 85 SER A C 1
ATOM 642 O O . SER A 1 85 ? 7.214 -4.432 13.398 1.00 76.44 85 SER A O 1
ATOM 644 N N . HIS A 1 86 ? 7.410 -4.733 11.176 1.00 80.12 86 HIS A N 1
ATOM 645 C CA . HIS A 1 86 ? 8.339 -3.628 10.933 1.00 80.12 86 HIS A CA 1
ATOM 646 C C . HIS A 1 86 ? 7.755 -2.519 10.050 1.00 80.12 86 HIS A C 1
ATOM 648 O O . HIS A 1 86 ? 8.508 -1.661 9.599 1.00 80.12 86 HIS A O 1
ATOM 654 N N . SER A 1 87 ? 6.444 -2.497 9.788 1.00 79.75 87 SER A N 1
ATOM 655 C CA . SER A 1 87 ? 5.796 -1.512 8.898 1.00 79.75 87 SER A CA 1
ATOM 656 C C . SER A 1 87 ? 6.047 -0.052 9.284 1.00 7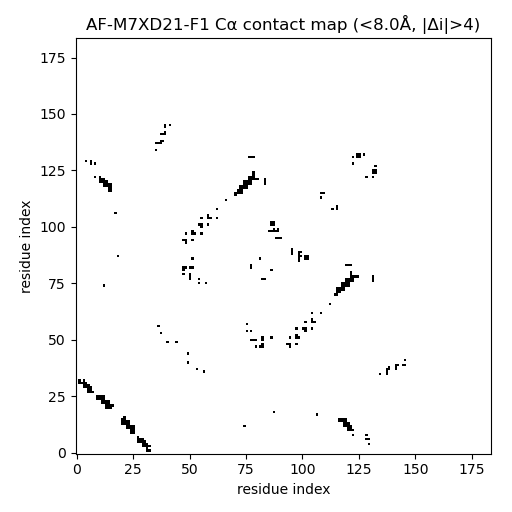9.75 87 SER A C 1
ATOM 658 O O . SER A 1 87 ? 6.005 0.814 8.416 1.00 79.75 87 SER A O 1
ATOM 660 N N . THR A 1 88 ? 6.356 0.222 10.553 1.00 77.88 88 THR A N 1
ATOM 661 C CA . THR A 1 88 ? 6.673 1.562 11.076 1.00 77.88 88 THR A CA 1
ATOM 662 C C . THR A 1 88 ? 8.081 1.663 11.673 1.00 77.88 88 THR A C 1
ATOM 664 O O . THR A 1 88 ? 8.395 2.635 12.354 1.00 77.88 88 THR A O 1
ATOM 667 N N . ASP A 1 89 ? 8.928 0.652 11.470 1.00 80.75 89 ASP A N 1
ATOM 668 C CA . ASP A 1 89 ? 10.301 0.636 11.978 1.00 80.75 89 ASP A CA 1
ATOM 669 C C . ASP A 1 89 ? 11.190 1.561 11.134 1.00 80.75 89 ASP A C 1
ATOM 671 O O . ASP A 1 89 ? 11.229 1.450 9.906 1.00 80.75 89 ASP A O 1
ATOM 675 N N . LEU A 1 90 ? 11.927 2.458 11.791 1.00 77.94 90 LEU A N 1
ATOM 676 C CA . LEU A 1 90 ? 12.771 3.465 11.146 1.00 77.94 90 LEU A CA 1
ATOM 677 C C . LEU A 1 90 ? 14.190 2.984 10.831 1.00 77.94 90 LEU A C 1
ATOM 679 O O . LEU A 1 90 ? 14.958 3.722 10.209 1.00 77.94 90 LEU A O 1
ATOM 683 N N . THR A 1 91 ? 14.540 1.757 11.216 1.00 82.69 91 THR A N 1
ATOM 684 C CA . THR A 1 91 ? 15.861 1.167 10.971 1.00 82.69 91 THR A CA 1
ATOM 685 C C . THR A 1 91 ? 16.202 1.177 9.472 1.00 82.69 91 THR A C 1
ATOM 687 O O . THR A 1 91 ? 15.375 0.718 8.673 1.00 82.69 91 THR A O 1
ATOM 690 N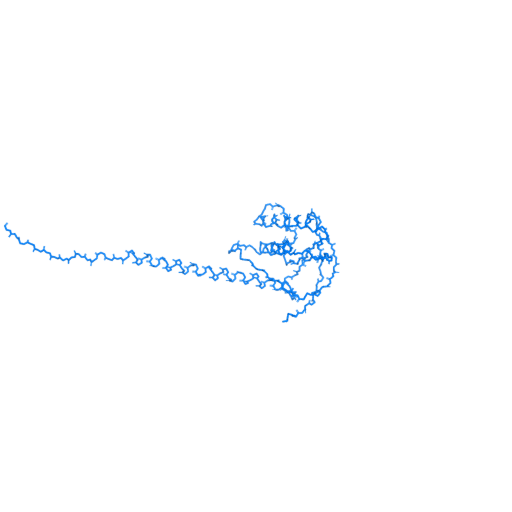 N . PRO A 1 92 ? 17.392 1.655 9.051 1.00 80.56 92 PRO A N 1
ATOM 691 C CA . PRO A 1 92 ? 17.765 1.719 7.638 1.00 80.56 92 PRO A CA 1
ATOM 692 C C . PRO A 1 92 ? 17.677 0.358 6.936 1.00 80.56 92 PRO A C 1
ATOM 694 O O . PRO A 1 92 ? 18.285 -0.619 7.365 1.00 80.56 92 PRO A O 1
ATOM 697 N N . SER A 1 93 ? 16.907 0.284 5.848 1.00 82.19 93 SER A N 1
ATOM 698 C CA . SER A 1 93 ? 16.843 -0.888 4.963 1.00 82.19 93 SER A CA 1
ATOM 699 C C . SER A 1 93 ? 16.234 -0.510 3.608 1.00 82.19 93 SER A C 1
ATOM 701 O O . SER A 1 93 ? 15.686 0.584 3.454 1.00 82.19 93 SER A O 1
ATOM 703 N N . SER A 1 94 ? 16.263 -1.429 2.640 1.00 78.75 94 SER A N 1
ATOM 704 C CA . SER A 1 94 ? 15.705 -1.236 1.291 1.00 78.75 94 SER A CA 1
ATOM 705 C C . SER A 1 94 ? 14.215 -0.849 1.256 1.00 78.75 94 SER A C 1
ATOM 707 O O . SER A 1 94 ? 13.769 -0.295 0.259 1.00 78.75 94 SER A O 1
ATOM 709 N N . GLY A 1 95 ? 13.455 -1.066 2.338 1.00 83.81 95 GLY A N 1
ATOM 710 C CA . GLY A 1 95 ? 12.051 -0.647 2.473 1.00 83.81 95 GLY A CA 1
ATOM 711 C C . GLY A 1 95 ? 11.814 0.584 3.357 1.00 83.81 95 GLY A C 1
ATOM 712 O O . GLY A 1 95 ? 10.674 0.849 3.730 1.00 83.81 95 GLY A O 1
ATOM 713 N N . GLN A 1 96 ? 12.855 1.312 3.778 1.00 87.62 96 GLN A N 1
ATOM 714 C CA . GLN A 1 96 ? 12.713 2.416 4.745 1.00 87.62 96 GLN A CA 1
ATOM 715 C C . GLN A 1 96 ? 11.797 3.538 4.239 1.00 87.62 96 GLN A C 1
ATOM 717 O O . GLN A 1 96 ? 10.987 4.050 5.006 1.00 87.62 96 GLN A O 1
ATOM 722 N N . HIS A 1 97 ? 11.868 3.884 2.950 1.00 90.75 97 HIS A N 1
ATOM 723 C CA . HIS A 1 97 ? 11.020 4.941 2.393 1.00 90.75 97 HIS A CA 1
ATOM 724 C C . HIS A 1 97 ? 9.522 4.597 2.489 1.00 90.75 97 HIS A C 1
ATOM 726 O O . HIS A 1 97 ? 8.708 5.479 2.752 1.00 90.75 97 HIS A O 1
ATOM 732 N N . LEU A 1 98 ? 9.155 3.319 2.316 1.00 92.00 98 LEU A N 1
ATOM 733 C CA . LEU A 1 98 ? 7.773 2.854 2.459 1.00 92.00 98 LEU A CA 1
ATOM 734 C C . LEU A 1 98 ? 7.336 2.908 3.915 1.00 92.00 98 LEU A C 1
ATOM 736 O O . LEU A 1 98 ? 6.257 3.409 4.202 1.00 92.00 98 LEU A O 1
ATOM 740 N N . ARG A 1 99 ? 8.194 2.459 4.835 1.00 91.19 99 ARG A N 1
ATOM 741 C CA . ARG A 1 99 ? 7.914 2.482 6.278 1.00 91.19 99 ARG A CA 1
ATOM 742 C C . ARG A 1 99 ? 7.717 3.901 6.808 1.00 91.19 99 ARG A C 1
ATOM 744 O O . ARG A 1 99 ? 6.787 4.144 7.568 1.00 91.19 99 ARG A O 1
ATOM 751 N N . LEU A 1 100 ? 8.523 4.855 6.336 1.00 90.81 100 LEU A N 1
ATOM 752 C CA . LEU A 1 100 ? 8.340 6.280 6.626 1.00 90.81 100 LEU A CA 1
ATOM 753 C C . LEU A 1 100 ? 6.998 6.800 6.096 1.00 90.81 100 LEU A C 1
ATOM 755 O O . LEU A 1 100 ? 6.271 7.472 6.822 1.00 90.81 100 LEU A O 1
ATOM 759 N N . ALA A 1 101 ? 6.638 6.459 4.856 1.00 93.06 101 ALA A N 1
ATOM 760 C CA . ALA A 1 101 ? 5.357 6.862 4.277 1.00 93.06 101 ALA A CA 1
ATOM 761 C C . ALA A 1 101 ? 4.160 6.248 5.027 1.00 93.06 101 ALA A C 1
ATOM 763 O O . ALA A 1 101 ? 3.163 6.929 5.261 1.00 93.06 101 ALA A O 1
ATOM 764 N N . ILE A 1 102 ? 4.267 4.983 5.441 1.00 92.38 102 ILE A N 1
ATOM 765 C CA . ILE A 1 102 ? 3.265 4.285 6.254 1.00 92.38 102 ILE A CA 1
ATOM 766 C C . ILE A 1 102 ? 3.116 4.965 7.620 1.00 92.38 102 ILE A C 1
ATOM 768 O O . ILE A 1 102 ? 1.998 5.266 8.032 1.00 92.38 102 ILE A O 1
ATOM 772 N N . GLN A 1 103 ? 4.225 5.264 8.303 1.00 90.31 103 GLN A N 1
ATOM 773 C CA . GLN A 1 103 ? 4.202 5.974 9.583 1.00 90.31 103 GLN A CA 1
ATOM 774 C C . GLN A 1 103 ? 3.517 7.341 9.450 1.00 90.31 103 GLN A C 1
ATOM 776 O O . GLN A 1 103 ? 2.611 7.649 10.222 1.00 90.31 103 GLN A O 1
ATOM 781 N N . GLN A 1 104 ? 3.888 8.129 8.439 1.00 91.31 104 GLN A N 1
ATOM 782 C CA . GLN A 1 104 ? 3.270 9.431 8.171 1.00 91.31 104 GLN A CA 1
ATOM 783 C C . GLN A 1 104 ? 1.769 9.314 7.880 1.00 91.31 104 GLN A C 1
ATOM 785 O O . GLN A 1 104 ? 0.986 10.156 8.323 1.00 91.31 104 GLN A O 1
ATOM 790 N N . ALA A 1 105 ? 1.348 8.276 7.153 1.00 91.19 105 ALA A N 1
ATOM 791 C CA . ALA A 1 105 ? -0.062 8.027 6.874 1.00 91.19 105 ALA A CA 1
ATOM 792 C C . ALA A 1 105 ? -0.844 7.701 8.156 1.00 91.19 105 ALA A C 1
ATOM 794 O O . ALA A 1 105 ? -1.903 8.290 8.382 1.00 91.19 105 ALA A O 1
ATOM 795 N N . PHE A 1 106 ? -0.303 6.848 9.030 1.00 89.44 106 PHE A N 1
ATOM 796 C CA . PHE A 1 106 ? -0.903 6.568 10.337 1.00 89.44 106 PHE A CA 1
ATOM 797 C C . PHE A 1 106 ? -0.992 7.816 11.222 1.00 89.44 106 PHE A C 1
ATOM 799 O O . PHE A 1 106 ? -2.042 8.092 11.799 1.00 89.44 106 PHE A O 1
ATOM 806 N N . GLU A 1 107 ? 0.071 8.620 11.291 1.00 89.25 107 GLU A N 1
ATOM 807 C CA . GLU A 1 107 ? 0.051 9.884 12.037 1.00 89.25 107 GLU A CA 1
ATOM 808 C C . GLU A 1 107 ? -1.005 10.853 11.499 1.00 89.25 107 GLU A C 1
ATOM 810 O O . GLU A 1 107 ? -1.682 11.538 12.270 1.00 89.25 107 GLU A O 1
ATOM 815 N N . LYS A 1 108 ? -1.174 10.913 10.175 1.00 90.31 108 LYS A N 1
ATOM 816 C CA . LYS A 1 108 ? -2.206 11.737 9.545 1.00 90.31 108 LYS A CA 1
ATOM 817 C C . LYS A 1 108 ? -3.610 11.226 9.872 1.00 90.31 108 LYS A C 1
ATOM 819 O O . LYS A 1 108 ? -4.467 12.048 10.198 1.00 90.31 108 LYS A O 1
ATOM 824 N N . LEU A 1 109 ? -3.841 9.912 9.831 1.00 87.75 109 LEU A N 1
ATOM 825 C CA . LEU A 1 109 ? -5.116 9.303 10.232 1.00 87.75 109 LEU A CA 1
ATOM 826 C C . LEU A 1 109 ? -5.453 9.665 11.678 1.00 87.75 109 LEU A C 1
ATOM 828 O O . LEU A 1 109 ? -6.516 10.219 11.926 1.00 87.75 109 LEU A O 1
ATOM 832 N N . ALA A 1 110 ? -4.510 9.506 12.604 1.00 84.75 110 ALA A N 1
ATOM 833 C CA . ALA A 1 110 ? -4.717 9.833 14.016 1.00 84.75 110 ALA A CA 1
ATOM 834 C C . ALA A 1 110 ? -5.078 11.306 14.266 1.00 84.75 110 ALA A C 1
ATOM 836 O O . ALA A 1 110 ? -5.837 11.629 15.178 1.00 84.75 110 ALA A O 1
ATOM 837 N N . ARG A 1 111 ? -4.524 12.223 13.463 1.00 86.12 111 ARG A N 1
ATOM 838 C CA . ARG A 1 111 ? -4.813 13.662 13.572 1.00 86.12 111 ARG A CA 1
ATOM 839 C C . ARG A 1 111 ? -6.160 14.043 12.965 1.00 86.12 111 ARG A C 1
ATOM 841 O O . ARG A 1 111 ? -6.791 14.975 13.457 1.00 86.12 111 ARG A O 1
ATOM 848 N N . THR A 1 112 ? -6.559 13.376 11.884 1.00 86.06 112 THR A N 1
ATOM 849 C CA . THR A 1 112 ? -7.743 13.739 11.086 1.00 86.06 112 THR A CA 1
ATOM 850 C C . THR A 1 112 ? -8.997 12.964 11.482 1.00 86.06 112 THR A C 1
ATOM 852 O O . THR A 1 112 ? -10.090 13.507 11.372 1.00 86.06 112 THR A O 1
ATOM 855 N N . GLN A 1 113 ? -8.848 11.739 11.982 1.00 82.94 113 GLN A N 1
ATOM 856 C CA . GLN A 1 113 ? -9.930 10.818 12.326 1.00 82.94 113 GLN A CA 1
ATOM 857 C C . GLN A 1 113 ? -9.685 10.245 13.731 1.00 82.94 113 GLN A C 1
ATOM 859 O O . GLN A 1 113 ? -9.242 9.112 13.894 1.00 82.94 113 GLN A O 1
ATOM 864 N N . LYS A 1 114 ? -9.925 11.065 14.762 1.00 76.00 114 LYS A N 1
ATOM 865 C CA . LYS A 1 114 ? -9.571 10.748 16.161 1.00 76.00 114 LYS A CA 1
ATOM 866 C C . LYS A 1 114 ? -10.305 9.534 16.732 1.00 76.00 114 LYS A C 1
ATOM 868 O O . LYS A 1 114 ? -9.758 8.860 17.596 1.00 76.00 114 LYS A O 1
ATOM 873 N N . ASP A 1 115 ? -11.506 9.271 16.228 1.00 80.06 115 ASP A N 1
ATOM 874 C CA . ASP A 1 115 ? -12.371 8.189 16.700 1.00 80.06 115 ASP A CA 1
ATOM 875 C C . ASP A 1 115 ? -12.244 6.919 15.838 1.00 80.06 115 ASP A C 1
ATOM 877 O O . ASP A 1 115 ? -12.908 5.917 16.095 1.00 80.06 115 ASP A O 1
ATOM 881 N N . LEU A 1 116 ? -11.385 6.939 14.810 1.00 81.25 116 LEU A N 1
ATOM 882 C CA . LEU A 1 116 ? -11.153 5.786 13.951 1.00 81.25 116 LEU A CA 1
ATOM 883 C C . LEU A 1 116 ? -10.168 4.810 14.605 1.00 81.25 116 LEU A C 1
ATOM 885 O O . LEU A 1 116 ? -8.998 5.131 14.827 1.00 81.25 116 LEU A O 1
ATOM 889 N N . LEU A 1 117 ? -10.615 3.573 14.820 1.00 80.56 117 LEU A N 1
ATOM 890 C CA . LEU A 1 117 ? -9.758 2.487 15.282 1.00 80.56 117 LEU A CA 1
ATOM 891 C C . LEU A 1 117 ? -9.158 1.736 14.092 1.00 80.56 117 LEU A C 1
ATOM 893 O O . LEU A 1 117 ? -9.881 1.112 13.319 1.00 80.56 117 LEU A O 1
ATOM 897 N N . VAL A 1 118 ? -7.829 1.763 13.967 1.00 82.19 118 VAL A N 1
ATOM 898 C CA . VAL A 1 118 ? -7.099 1.034 12.921 1.00 82.19 118 VAL A CA 1
ATOM 899 C C . VAL A 1 118 ? -6.289 -0.104 13.530 1.00 82.19 118 VAL A C 1
ATOM 901 O O . VAL A 1 118 ? -5.463 0.099 14.426 1.00 82.19 118 VAL A O 1
ATOM 904 N N . SER A 1 119 ? -6.500 -1.306 13.003 1.00 81.12 119 SER A N 1
ATOM 905 C CA . SER A 1 119 ? -5.798 -2.525 13.393 1.00 81.12 119 SER A CA 1
ATOM 906 C C . SER A 1 119 ? -5.080 -3.151 12.204 1.00 81.12 119 SER A C 1
ATOM 908 O O . SER A 1 119 ? -5.559 -3.096 11.075 1.00 81.12 119 SER A O 1
ATOM 910 N N . LEU A 1 120 ? -3.938 -3.781 12.455 1.00 82.25 120 LEU A N 1
ATOM 911 C CA . LEU A 1 120 ? -3.260 -4.641 11.491 1.00 82.25 120 LEU A CA 1
ATOM 912 C C . LEU A 1 120 ? -3.401 -6.095 11.949 1.00 82.25 120 LEU A C 1
ATOM 914 O O . LEU A 1 120 ? -3.389 -6.361 13.138 1.00 82.25 120 LEU A O 1
ATOM 918 N N . SER A 1 121 ? -3.493 -7.072 11.067 1.00 80.31 121 SER A N 1
ATOM 919 C CA . SER A 1 121 ? -3.455 -8.487 11.438 1.00 80.31 121 SER A CA 1
ATOM 920 C C . SER A 1 121 ? -2.565 -9.257 10.486 1.00 80.31 121 SER A C 1
ATOM 922 O O . SER A 1 121 ? -2.273 -8.813 9.373 1.00 80.31 121 SER A O 1
ATOM 924 N N . TRP A 1 122 ? -2.091 -10.405 10.955 1.00 83.19 122 TRP A N 1
ATOM 925 C CA . TRP A 1 122 ? -1.489 -11.376 10.063 1.00 83.19 122 TRP A CA 1
ATOM 926 C C . TRP A 1 122 ? -2.583 -12.286 9.511 1.00 83.19 122 TRP A C 1
ATOM 928 O O . TRP A 1 122 ? -3.478 -12.691 10.245 1.00 83.19 122 TRP A O 1
ATOM 938 N N . SER A 1 123 ? -2.488 -12.654 8.243 1.00 77.19 123 SER A N 1
ATOM 939 C CA . SER A 1 123 ? -3.325 -13.691 7.648 1.00 77.19 123 SER A CA 1
ATOM 940 C C . SER A 1 123 ? -2.446 -14.647 6.851 1.00 77.19 123 SER A C 1
ATOM 942 O O . SER A 1 123 ? -1.670 -14.176 6.024 1.00 77.19 123 SER A O 1
ATOM 944 N N . PRO A 1 124 ? -2.543 -15.970 7.031 1.00 75.69 124 PRO A N 1
ATOM 945 C CA . PRO A 1 124 ? -1.737 -16.887 6.241 1.00 75.69 124 PRO A CA 1
ATOM 946 C C . PRO A 1 124 ? -2.000 -16.727 4.735 1.00 75.69 124 PRO A C 1
ATOM 948 O O . PRO A 1 124 ? -3.131 -16.520 4.290 1.00 75.69 124 PRO A O 1
ATOM 951 N N . GLY A 1 125 ? -0.926 -16.809 3.949 1.00 73.50 125 GLY A N 1
ATOM 952 C CA . GLY A 1 125 ? -0.988 -16.882 2.490 1.00 73.50 125 GLY A CA 1
ATOM 953 C C . GLY A 1 125 ? -1.569 -18.213 2.017 1.00 73.50 125 GLY A C 1
ATOM 954 O O . GLY A 1 125 ? -1.281 -19.244 2.617 1.00 73.50 125 GLY A O 1
ATOM 955 N N . HIS A 1 126 ? -2.338 -18.193 0.924 1.00 71.75 126 HIS A N 1
ATOM 956 C CA . HIS A 1 126 ? -2.771 -19.395 0.189 1.00 71.75 126 HIS A CA 1
ATOM 957 C C . HIS A 1 126 ? -3.594 -20.416 0.998 1.00 71.75 126 HIS A C 1
ATOM 959 O O . HIS A 1 126 ? -3.453 -21.623 0.807 1.00 71.75 126 HIS A O 1
ATOM 965 N N . VAL A 1 127 ? -4.454 -19.941 1.903 1.00 73.62 127 VAL A N 1
ATOM 966 C CA . VAL A 1 127 ? -5.336 -20.799 2.720 1.00 73.62 127 VAL A CA 1
ATOM 967 C C . VAL A 1 127 ? -6.833 -20.618 2.430 1.00 73.62 127 VAL A C 1
ATOM 969 O O . VAL A 1 127 ? -7.653 -21.029 3.246 1.00 73.62 127 VAL A O 1
ATOM 972 N N . GLY A 1 128 ? -7.226 -19.983 1.320 1.00 69.69 128 GLY A N 1
ATOM 973 C CA . GLY A 1 128 ? -8.643 -19.752 1.009 1.00 69.69 128 GLY A CA 1
ATOM 974 C C . GLY A 1 128 ? -9.248 -18.494 1.637 1.00 69.69 128 GLY A C 1
ATOM 975 O O . GLY A 1 128 ? -10.467 -18.351 1.646 1.00 69.69 128 GLY A O 1
ATOM 976 N N . ILE A 1 129 ? -8.439 -17.579 2.194 1.00 76.44 129 ILE A N 1
ATOM 977 C CA . ILE A 1 129 ? -8.949 -16.285 2.682 1.00 76.44 129 ILE A CA 1
ATOM 978 C C . ILE A 1 129 ? -9.186 -15.387 1.468 1.00 76.44 129 ILE A C 1
ATOM 980 O O . ILE A 1 129 ? -8.238 -14.820 0.926 1.00 76.44 129 ILE A O 1
ATOM 984 N N . GLU A 1 130 ? -10.453 -15.234 1.084 1.00 77.56 130 GLU A N 1
ATOM 985 C CA . GLU A 1 130 ? -10.882 -14.543 -0.141 1.00 77.56 130 GLU A CA 1
ATOM 986 C C . GLU A 1 130 ? -10.205 -13.177 -0.338 1.00 77.56 130 GLU A C 1
ATOM 988 O O . GLU A 1 130 ? -9.674 -12.899 -1.410 1.00 77.56 130 GLU A O 1
ATOM 993 N N . GLY A 1 131 ? -10.142 -12.342 0.706 1.00 78.38 131 GLY A N 1
ATOM 994 C CA . GLY A 1 131 ? -9.515 -11.019 0.607 1.00 78.38 131 GLY A CA 1
ATOM 995 C C . GLY A 1 131 ? -8.004 -11.051 0.389 1.00 78.38 131 GLY A C 1
ATOM 996 O O . GLY A 1 131 ? -7.475 -10.240 -0.368 1.00 78.38 131 GLY A O 1
ATOM 997 N N . ASN A 1 132 ? -7.313 -12.008 1.009 1.00 82.94 132 ASN A N 1
ATOM 998 C CA . ASN A 1 132 ? -5.874 -12.180 0.824 1.00 82.94 132 ASN A CA 1
ATOM 999 C C . ASN A 1 132 ? -5.566 -12.732 -0.577 1.00 82.94 132 ASN A C 1
ATOM 1001 O O . ASN A 1 132 ? -4.639 -12.277 -1.240 1.00 82.94 132 ASN A O 1
ATOM 1005 N N . GLU A 1 133 ? -6.376 -13.674 -1.061 1.00 83.06 133 GLU A N 1
ATOM 1006 C CA . GLU A 1 133 ? -6.239 -14.225 -2.413 1.00 83.06 133 GLU A CA 1
ATOM 1007 C C . GLU A 1 133 ? -6.547 -13.184 -3.488 1.00 83.06 133 GLU A C 1
ATOM 1009 O O . GLU A 1 133 ? -5.818 -13.083 -4.473 1.00 83.06 133 GLU A O 1
ATOM 1014 N N . ALA A 1 134 ? -7.570 -12.352 -3.279 1.00 85.31 134 ALA A N 1
ATOM 1015 C CA . ALA A 1 134 ? -7.866 -11.235 -4.166 1.00 85.31 134 ALA A CA 1
ATOM 1016 C C . ALA A 1 134 ? -6.687 -10.249 -4.244 1.00 85.31 134 ALA A C 1
ATOM 1018 O O . ALA A 1 134 ? -6.325 -9.821 -5.340 1.00 85.31 134 ALA A O 1
ATOM 1019 N N . ALA A 1 135 ? -6.053 -9.926 -3.112 1.00 87.69 135 ALA A N 1
ATOM 1020 C CA . ALA A 1 135 ? -4.874 -9.062 -3.084 1.00 87.69 135 ALA A CA 1
ATOM 1021 C C . ALA A 1 135 ? -3.665 -9.683 -3.814 1.00 87.69 135 ALA A C 1
ATOM 1023 O O . ALA A 1 135 ? -2.999 -8.994 -4.590 1.00 87.69 135 ALA A O 1
ATOM 1024 N N . ASP A 1 136 ? -3.406 -10.982 -3.628 1.00 88.75 136 ASP A N 1
ATOM 1025 C CA . ASP A 1 136 ? -2.333 -11.711 -4.326 1.00 88.75 136 ASP A CA 1
ATOM 1026 C C . ASP A 1 136 ? -2.548 -11.741 -5.850 1.00 88.75 136 ASP A C 1
ATOM 1028 O O . ASP A 1 136 ? -1.609 -11.530 -6.624 1.00 88.75 136 ASP A O 1
ATOM 1032 N N . VAL A 1 137 ? -3.794 -11.930 -6.299 1.00 90.06 137 VAL A N 1
ATOM 1033 C CA . VAL A 1 137 ? -4.148 -11.860 -7.725 1.00 90.06 137 VAL A CA 1
ATOM 1034 C C . VAL A 1 137 ? -3.848 -10.472 -8.291 1.00 90.06 137 VAL A C 1
ATOM 1036 O O . VAL A 1 137 ? -3.177 -10.367 -9.317 1.00 90.06 137 VAL A O 1
ATOM 1039 N N . GLU A 1 138 ? -4.278 -9.404 -7.618 1.00 92.31 138 GLU A N 1
ATOM 1040 C CA . GLU A 1 138 ? -4.038 -8.033 -8.085 1.00 92.31 138 GLU A CA 1
ATOM 1041 C C . GLU A 1 138 ? -2.543 -7.674 -8.128 1.00 92.31 138 GLU A C 1
ATOM 1043 O O . GLU A 1 138 ? -2.085 -6.994 -9.055 1.00 92.31 138 GLU A O 1
ATOM 1048 N N . ALA A 1 139 ? -1.752 -8.181 -7.179 1.00 90.81 139 ALA A N 1
ATOM 1049 C CA . ALA A 1 139 ? -0.301 -8.020 -7.186 1.00 90.81 139 ALA A CA 1
ATOM 1050 C C . ALA A 1 139 ? 0.348 -8.716 -8.397 1.00 90.81 139 ALA A C 1
ATOM 1052 O O . ALA A 1 139 ? 1.181 -8.116 -9.085 1.00 90.81 139 ALA A O 1
ATOM 1053 N N . LYS A 1 140 ? -0.056 -9.954 -8.706 1.00 91.31 140 LYS A N 1
ATOM 1054 C CA . LYS A 1 140 ? 0.438 -10.706 -9.876 1.00 91.31 140 LYS A CA 1
ATOM 1055 C C . LYS A 1 140 ? 0.048 -10.046 -11.193 1.00 91.31 140 LYS A C 1
ATOM 1057 O O . LYS A 1 140 ? 0.863 -9.971 -12.112 1.00 91.31 140 LYS A O 1
ATOM 1062 N N . GLU A 1 141 ? -1.168 -9.524 -11.275 1.00 92.25 141 GLU A N 1
ATOM 1063 C CA . GLU A 1 141 ? -1.642 -8.782 -12.440 1.00 92.25 141 GLU A CA 1
ATOM 1064 C C . GLU A 1 141 ? -0.815 -7.511 -12.683 1.00 92.25 141 GLU A C 1
ATOM 1066 O O . GLU A 1 141 ? -0.397 -7.259 -13.814 1.00 92.25 141 GLU A O 1
ATOM 1071 N N . ALA A 1 142 ? -0.468 -6.759 -11.630 1.00 91.12 142 ALA A N 1
ATOM 1072 C CA . ALA A 1 142 ? 0.427 -5.608 -11.764 1.00 91.12 142 ALA A CA 1
ATOM 1073 C C . ALA A 1 142 ? 1.811 -6.011 -12.305 1.00 91.12 142 ALA A C 1
ATOM 1075 O O . ALA A 1 142 ? 2.386 -5.303 -13.137 1.00 91.12 142 ALA A O 1
ATOM 1076 N N . VAL A 1 143 ? 2.358 -7.146 -11.862 1.00 90.81 143 VAL A N 1
ATOM 1077 C CA . VAL A 1 143 ? 3.631 -7.665 -12.390 1.00 90.81 143 VAL A CA 1
ATOM 1078 C C . VAL A 1 143 ? 3.499 -8.011 -13.872 1.00 90.81 143 VAL A C 1
ATOM 1080 O O . VAL A 1 143 ? 4.327 -7.561 -14.665 1.00 90.81 143 VAL A O 1
ATOM 1083 N N . ARG A 1 144 ? 2.433 -8.715 -14.269 1.00 89.56 144 ARG A N 1
ATOM 1084 C CA . ARG A 1 144 ? 2.191 -9.090 -15.670 1.00 89.56 144 ARG A CA 1
ATOM 1085 C C . ARG A 1 144 ? 2.117 -7.871 -16.589 1.00 89.56 144 ARG A C 1
ATOM 1087 O O . ARG A 1 144 ? 2.808 -7.825 -17.604 1.00 89.56 144 ARG A O 1
ATOM 1094 N N . GLU A 1 145 ? 1.365 -6.845 -16.197 1.00 89.25 145 GLU A N 1
ATOM 1095 C CA . GLU A 1 145 ? 1.302 -5.579 -16.939 1.00 89.25 145 GLU A CA 1
ATOM 1096 C C . GLU A 1 145 ? 2.668 -4.885 -17.033 1.00 89.25 145 GLU A C 1
ATOM 1098 O O . GLU A 1 145 ? 2.966 -4.188 -18.003 1.00 89.25 145 GLU A O 1
ATOM 1103 N N . ALA A 1 146 ? 3.499 -4.986 -15.992 1.00 87.38 146 ALA A N 1
ATOM 1104 C CA . ALA A 1 146 ? 4.833 -4.395 -16.001 1.00 87.38 146 ALA A CA 1
ATOM 1105 C C . ALA A 1 146 ? 5.760 -5.114 -16.988 1.00 87.38 146 ALA A C 1
ATOM 1107 O O . ALA A 1 146 ? 6.548 -4.455 -17.670 1.00 87.38 146 ALA A O 1
ATOM 1108 N N . GLU A 1 147 ? 5.665 -6.440 -17.064 1.00 88.00 147 GLU A N 1
ATOM 1109 C CA . GLU A 1 147 ? 6.433 -7.270 -17.992 1.00 88.00 147 GLU A CA 1
ATOM 1110 C C . GLU A 1 147 ? 6.024 -7.033 -19.444 1.00 88.00 147 GLU A C 1
ATOM 1112 O O . GLU A 1 147 ? 6.894 -6.829 -20.289 1.00 88.00 147 GLU A O 1
ATOM 1117 N N . GLU A 1 148 ? 4.724 -6.985 -19.733 1.00 88.00 148 GLU A N 1
ATOM 1118 C CA . GLU A 1 148 ? 4.202 -6.692 -21.072 1.00 88.00 148 GLU A CA 1
ATOM 1119 C C . GLU A 1 148 ? 4.683 -5.321 -21.558 1.00 88.00 148 GLU A C 1
ATOM 1121 O O . GLU A 1 148 ? 5.355 -5.212 -22.585 1.00 88.00 148 GLU A O 1
ATOM 1126 N N . SER A 1 149 ? 4.499 -4.282 -20.738 1.00 85.88 149 SER A N 1
ATOM 1127 C CA . SER A 1 149 ? 5.000 -2.943 -21.056 1.00 85.88 149 SER A CA 1
ATOM 1128 C C . SER A 1 149 ? 6.535 -2.866 -21.138 1.00 85.88 149 SER A C 1
ATOM 1130 O O . SER A 1 149 ? 7.075 -1.895 -21.674 1.00 85.88 149 SER A O 1
ATOM 1132 N N . ALA A 1 150 ? 7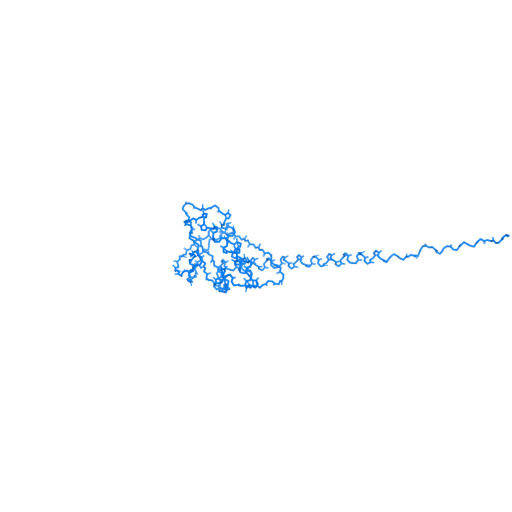.280 -3.801 -20.542 1.00 86.00 150 ALA A N 1
ATOM 1133 C CA . ALA A 1 150 ? 8.734 -3.865 -20.689 1.00 86.00 150 ALA A CA 1
ATOM 1134 C C . ALA A 1 150 ? 9.125 -4.493 -22.033 1.00 86.00 150 ALA A C 1
ATOM 1136 O O . ALA A 1 150 ? 9.997 -3.948 -22.709 1.00 86.00 150 ALA A O 1
ATOM 1137 N N . ARG A 1 151 ? 8.441 -5.565 -22.452 1.00 87.31 151 ARG A N 1
ATOM 1138 C CA . ARG A 1 151 ? 8.643 -6.211 -23.759 1.00 87.31 151 ARG A CA 1
ATOM 1139 C C . ARG A 1 151 ? 8.381 -5.244 -24.909 1.00 87.31 151 ARG A C 1
ATOM 1141 O O . ARG A 1 151 ? 9.272 -5.035 -25.724 1.00 87.31 151 ARG A O 1
ATOM 1148 N N . GLU A 1 152 ? 7.251 -4.538 -24.891 1.00 87.56 152 GLU A N 1
ATOM 1149 C CA . GLU A 1 152 ? 6.923 -3.517 -25.902 1.00 87.56 152 GLU A CA 1
ATOM 1150 C C . GLU A 1 152 ? 7.997 -2.419 -26.004 1.00 87.56 152 GLU A C 1
ATOM 1152 O O . GLU A 1 152 ? 8.300 -1.893 -27.081 1.00 87.56 152 GLU A O 1
ATOM 1157 N N . ARG A 1 153 ? 8.596 -2.035 -24.866 1.00 86.25 153 ARG A N 1
ATOM 1158 C CA . ARG A 1 153 ? 9.675 -1.040 -24.848 1.00 86.25 153 ARG A CA 1
ATOM 1159 C C . ARG A 1 153 ? 10.948 -1.572 -25.489 1.00 86.25 153 ARG A C 1
ATOM 1161 O O . ARG A 1 153 ? 11.605 -0.791 -26.179 1.00 86.25 153 ARG A O 1
ATOM 1168 N N . GLU A 1 154 ? 11.301 -2.830 -25.256 1.00 87.81 154 GLU A N 1
ATOM 1169 C CA . GLU A 1 154 ? 12.457 -3.462 -25.896 1.00 87.81 154 GLU A CA 1
ATOM 1170 C C . GLU A 1 154 ? 12.229 -3.631 -27.402 1.00 87.81 154 GLU A C 1
ATOM 1172 O O . GLU A 1 154 ? 13.042 -3.138 -28.180 1.00 87.81 154 GLU A O 1
ATOM 1177 N N . GLU A 1 155 ? 11.072 -4.137 -27.834 1.00 89.69 155 GLU A N 1
ATOM 1178 C CA . GLU A 1 155 ? 10.717 -4.243 -29.261 1.00 89.69 155 GLU A CA 1
ATOM 1179 C C . GLU A 1 155 ? 10.790 -2.881 -29.968 1.00 89.69 155 GLU A C 1
ATOM 1181 O O . GLU A 1 155 ? 11.360 -2.732 -31.053 1.00 89.69 155 GLU A O 1
ATOM 1186 N N . ARG A 1 156 ? 10.286 -1.820 -29.323 1.00 88.94 156 ARG A N 1
ATOM 1187 C CA . ARG A 1 156 ? 10.379 -0.460 -29.867 1.00 88.94 156 ARG A CA 1
ATOM 1188 C C . ARG A 1 156 ? 11.820 0.048 -29.937 1.00 88.94 156 ARG A C 1
ATOM 1190 O O . ARG A 1 156 ? 12.137 0.837 -30.834 1.00 88.94 156 ARG A O 1
ATOM 1197 N N . LYS A 1 157 ? 12.684 -0.322 -28.987 1.00 87.94 157 LYS A N 1
ATOM 1198 C CA . LYS A 1 157 ? 14.114 0.029 -29.027 1.00 87.94 157 LYS A CA 1
ATOM 1199 C C . LYS A 1 157 ? 14.809 -0.702 -30.168 1.00 87.94 157 LYS A C 1
ATOM 1201 O O . LYS A 1 157 ? 15.546 -0.050 -30.907 1.00 87.94 157 LYS A O 1
ATOM 1206 N N . GLU A 1 158 ? 14.534 -1.988 -30.347 1.00 87.44 158 GLU A N 1
ATOM 1207 C CA . GLU A 1 158 ? 15.073 -2.801 -31.439 1.00 87.44 158 GLU A CA 1
ATOM 1208 C C . GLU A 1 158 ? 14.643 -2.259 -32.802 1.00 87.44 158 GLU A C 1
ATOM 1210 O O . GLU A 1 158 ? 15.495 -1.995 -33.650 1.00 87.44 158 GLU A O 1
ATOM 1215 N N . LEU A 1 159 ? 13.355 -1.953 -32.989 1.00 85.81 159 LEU A N 1
ATOM 1216 C CA . LEU A 1 159 ? 12.851 -1.356 -34.229 1.00 85.81 159 LEU A CA 1
ATOM 1217 C C . LEU A 1 159 ? 13.523 -0.007 -34.524 1.00 85.81 159 LEU A C 1
ATOM 1219 O O . LEU A 1 159 ? 13.915 0.274 -35.658 1.00 85.81 159 LEU A O 1
ATOM 1223 N N . LYS A 1 160 ? 13.699 0.840 -33.501 1.00 85.88 160 LYS A N 1
ATOM 1224 C CA . LYS A 1 160 ? 14.419 2.114 -33.646 1.00 85.88 160 LYS A CA 1
ATOM 1225 C C . LYS A 1 160 ? 15.891 1.913 -33.990 1.00 85.88 160 LYS A C 1
ATOM 1227 O O . LYS A 1 160 ? 16.417 2.675 -34.801 1.00 85.88 160 LYS A O 1
ATOM 1232 N N . ALA A 1 161 ? 16.554 0.937 -33.376 1.00 84.75 161 ALA A N 1
ATOM 1233 C CA . ALA A 1 161 ? 17.940 0.603 -33.676 1.00 84.75 161 ALA A CA 1
ATOM 1234 C C . ALA A 1 161 ? 18.077 0.101 -35.121 1.00 84.75 161 ALA A C 1
ATOM 1236 O O . ALA A 1 161 ? 18.943 0.585 -35.847 1.00 84.75 161 ALA A O 1
ATOM 1237 N N . HIS A 1 162 ? 17.163 -0.766 -35.565 1.00 80.06 162 HIS A N 1
ATOM 1238 C CA . HIS A 1 162 ? 17.094 -1.267 -36.936 1.00 80.06 162 HIS A CA 1
ATOM 1239 C C . HIS A 1 162 ? 16.889 -0.133 -37.953 1.00 80.06 162 HIS A C 1
ATOM 1241 O O . HIS A 1 162 ? 17.680 0.021 -38.882 1.00 80.06 162 HIS A O 1
ATOM 1247 N N . LEU A 1 163 ? 15.903 0.744 -37.730 1.00 78.62 163 LEU A N 1
ATOM 1248 C CA . LEU A 1 163 ? 15.656 1.923 -38.573 1.00 78.62 163 LEU A CA 1
ATOM 1249 C C . LEU A 1 163 ? 16.861 2.872 -38.624 1.00 78.62 163 LEU A C 1
ATOM 1251 O O . LEU A 1 163 ? 17.169 3.433 -39.677 1.00 78.62 163 LEU A O 1
ATOM 1255 N N . LYS A 1 164 ? 17.550 3.070 -37.494 1.00 76.44 164 LYS A N 1
ATOM 1256 C CA . LYS A 1 164 ? 18.765 3.891 -37.436 1.00 76.44 164 LYS A CA 1
ATOM 1257 C C . LYS A 1 164 ? 19.914 3.236 -38.207 1.00 76.44 164 LYS A C 1
ATOM 1259 O O . LYS A 1 164 ? 20.624 3.951 -38.902 1.00 76.44 164 LYS A O 1
ATOM 1264 N N . GLY A 1 165 ? 20.056 1.912 -38.139 1.00 68.81 165 GLY A N 1
ATOM 1265 C CA . GLY A 1 165 ? 21.019 1.140 -38.929 1.00 68.81 165 GLY A CA 1
ATOM 1266 C C . GLY A 1 165 ? 20.774 1.249 -40.437 1.00 68.81 165 GLY A C 1
ATOM 1267 O O . GLY A 1 165 ? 21.702 1.558 -41.181 1.00 68.81 165 GLY A O 1
ATOM 1268 N N . CYS A 1 166 ? 19.521 1.122 -40.888 1.00 59.41 166 CYS A N 1
ATOM 1269 C CA . CYS A 1 166 ? 19.165 1.289 -42.304 1.00 59.41 166 CYS A CA 1
ATOM 1270 C C . CYS A 1 166 ? 19.449 2.704 -42.834 1.00 59.41 166 CYS A C 1
ATOM 1272 O O . CYS A 1 166 ? 19.837 2.854 -43.987 1.00 59.41 166 CYS A O 1
ATOM 1274 N N . LYS A 1 167 ? 19.324 3.750 -42.004 1.00 55.62 167 LYS A N 1
ATOM 1275 C CA . LYS A 1 167 ? 19.685 5.126 -42.399 1.00 55.62 167 LYS A CA 1
ATOM 1276 C C . LYS A 1 167 ? 21.192 5.356 -42.562 1.00 55.62 167 LYS A C 1
ATOM 1278 O O . LYS A 1 167 ? 21.570 6.324 -43.213 1.00 55.62 167 LYS A O 1
ATOM 1283 N N . VAL A 1 168 ? 22.041 4.514 -41.970 1.00 53.81 168 VAL A N 1
ATOM 1284 C CA . VAL A 1 168 ? 23.506 4.597 -42.121 1.00 53.81 168 VAL A CA 1
ATOM 1285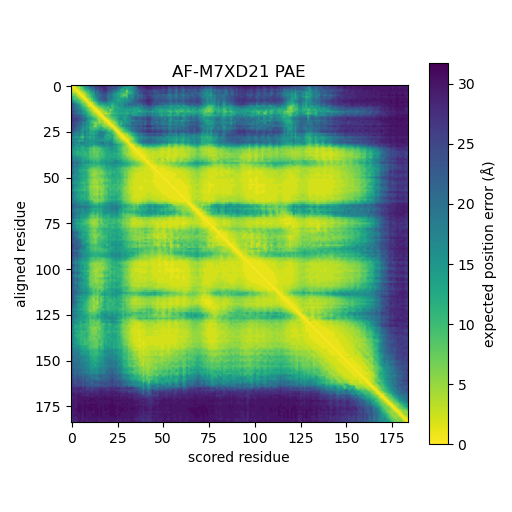 C C . VAL A 1 168 ? 23.969 3.884 -43.399 1.00 53.81 168 VAL A C 1
ATOM 1287 O O . VAL A 1 168 ? 24.989 4.255 -43.969 1.00 53.81 168 VAL A O 1
ATOM 1290 N N . PHE A 1 169 ? 23.195 2.917 -43.903 1.00 43.66 169 PHE A N 1
ATOM 1291 C CA . PHE A 1 169 ? 23.484 2.188 -45.139 1.00 43.66 169 PHE A CA 1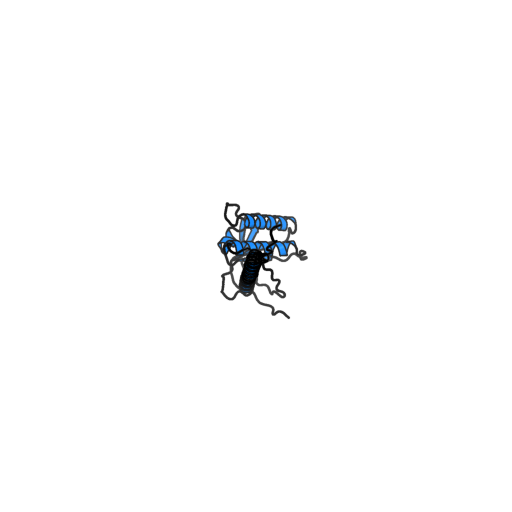
ATOM 1292 C C . PHE A 1 169 ? 22.772 2.826 -46.345 1.00 43.66 169 PHE A C 1
ATOM 1294 O O . PHE A 1 169 ? 21.920 2.215 -46.984 1.00 43.66 169 PHE A O 1
ATOM 1301 N N . VAL A 1 170 ? 23.108 4.078 -46.660 1.00 50.03 170 VAL A N 1
ATOM 1302 C CA . VAL A 1 170 ? 22.881 4.624 -48.007 1.00 50.03 170 VAL A CA 1
ATOM 1303 C C . VAL A 1 170 ? 24.220 4.516 -48.734 1.00 50.03 170 VAL A C 1
ATOM 1305 O O . VAL A 1 170 ? 25.131 5.277 -48.404 1.00 50.03 170 VAL A O 1
ATOM 1308 N N . PRO A 1 171 ? 24.408 3.574 -49.678 1.00 47.53 171 PRO A N 1
ATOM 1309 C CA . PRO A 1 171 ? 25.629 3.539 -50.461 1.00 47.53 171 PRO A CA 1
ATOM 1310 C C . PRO A 1 171 ? 25.670 4.816 -51.297 1.00 47.53 171 PRO A C 1
ATOM 1312 O O . PRO A 1 171 ? 24.771 5.069 -52.100 1.00 47.53 171 PRO A O 1
ATOM 1315 N N . ALA A 1 172 ? 26.721 5.611 -51.123 1.00 49.97 172 ALA A N 1
ATOM 1316 C CA . ALA A 1 172 ? 27.105 6.646 -52.069 1.00 49.97 172 ALA A CA 1
ATOM 1317 C C . ALA A 1 172 ? 27.569 5.971 -53.376 1.00 49.97 172 ALA A C 1
ATOM 1319 O O . ALA A 1 172 ? 28.754 5.891 -53.666 1.00 49.97 172 ALA A O 1
ATOM 1320 N N . MET A 1 173 ? 26.627 5.412 -54.134 1.00 49.88 173 MET A N 1
ATOM 1321 C CA . MET A 1 173 ? 26.829 4.841 -55.467 1.00 49.88 173 MET A CA 1
ATOM 1322 C C . MET A 1 173 ? 25.957 5.604 -56.467 1.00 49.88 173 MET A C 1
ATOM 1324 O O . MET A 1 173 ? 25.130 5.034 -57.170 1.00 49.88 173 MET A O 1
ATOM 1328 N N . ALA A 1 174 ? 26.124 6.924 -56.504 1.00 51.75 174 ALA A N 1
ATOM 1329 C CA . ALA A 1 174 ? 25.581 7.784 -57.546 1.00 51.75 174 ALA A CA 1
ATOM 1330 C C . ALA A 1 174 ? 26.657 8.815 -57.903 1.00 51.75 174 ALA A C 1
ATOM 1332 O O . ALA A 1 174 ? 26.747 9.867 -57.277 1.00 51.75 174 ALA A O 1
ATOM 1333 N N . GLY A 1 175 ? 27.531 8.468 -58.850 1.00 47.34 175 GLY A N 1
ATOM 1334 C CA . GLY A 1 175 ? 28.581 9.384 -59.299 1.00 47.34 175 GLY A CA 1
ATOM 1335 C C . GLY A 1 175 ? 29.772 8.770 -60.032 1.00 47.34 175 GLY A C 1
ATOM 1336 O O . GLY A 1 175 ? 30.843 9.356 -59.999 1.00 47.34 175 GLY A O 1
ATOM 1337 N N . LEU A 1 176 ? 29.628 7.615 -60.688 1.00 47.91 176 LEU A N 1
ATOM 1338 C CA . LEU A 1 176 ? 30.537 7.231 -61.773 1.00 47.91 176 LEU A CA 1
ATOM 1339 C C . LEU A 1 176 ? 29.778 7.404 -63.090 1.00 47.91 176 LEU A C 1
ATOM 1341 O O . LEU A 1 176 ? 29.246 6.446 -63.640 1.00 47.91 176 LEU A O 1
ATOM 1345 N N . SER A 1 177 ? 29.687 8.648 -63.561 1.00 44.34 177 SER A N 1
ATOM 1346 C CA . SER A 1 177 ? 29.422 8.935 -64.970 1.00 44.34 177 SER A CA 1
ATOM 1347 C C . SER A 1 177 ? 30.682 9.573 -65.533 1.00 44.34 177 SER A C 1
ATOM 1349 O O . SER A 1 177 ? 30.979 10.734 -65.270 1.00 44.34 177 SER A O 1
ATOM 1351 N N . SER A 1 178 ? 31.446 8.745 -66.238 1.00 49.50 178 SER A N 1
ATOM 1352 C CA . SER A 1 178 ? 32.589 9.108 -67.068 1.00 49.50 178 SER A CA 1
ATOM 1353 C C . SER A 1 178 ? 32.197 10.235 -68.032 1.00 49.50 178 SER A C 1
ATOM 1355 O O . SER A 1 178 ? 31.297 10.067 -68.850 1.00 49.50 178 SER A O 1
ATOM 1357 N N . GLY A 1 179 ? 32.862 11.382 -67.903 1.00 45.44 179 GLY A N 1
ATOM 1358 C CA . GLY A 1 179 ? 32.900 12.441 -68.904 1.00 45.44 179 GLY A CA 1
ATOM 1359 C C . GLY A 1 179 ? 34.353 12.636 -69.311 1.00 45.44 179 GLY A C 1
ATOM 1360 O O . GLY A 1 179 ? 35.113 13.275 -68.592 1.00 45.44 179 GLY A O 1
ATOM 1361 N N . SER A 1 180 ? 34.756 11.988 -70.400 1.00 47.22 180 SER A N 1
ATOM 1362 C CA . SER A 1 180 ? 35.987 12.295 -71.122 1.00 47.22 180 SER A CA 1
ATOM 1363 C C . SER A 1 180 ? 35.750 13.574 -71.922 1.00 47.22 180 SER A C 1
ATOM 1365 O O . SER A 1 180 ? 34.925 13.560 -72.836 1.00 47.22 180 SER A O 1
ATOM 1367 N N . GLU A 1 181 ? 36.437 14.659 -71.582 1.00 45.78 181 GLU A N 1
ATOM 1368 C CA . GLU A 1 181 ? 36.533 15.836 -72.445 1.00 45.78 181 GLU A CA 1
ATOM 1369 C C . GLU A 1 181 ? 37.881 15.798 -73.168 1.00 45.78 181 GLU A C 1
ATOM 1371 O O . GLU A 1 181 ? 38.930 15.621 -72.548 1.00 45.78 181 GLU A O 1
ATOM 1376 N N . ASP A 1 182 ? 37.779 15.868 -74.495 1.00 46.75 182 ASP A N 1
ATOM 1377 C CA . ASP A 1 182 ? 38.846 15.887 -75.488 1.00 46.75 182 ASP A CA 1
ATOM 1378 C C . ASP A 1 182 ? 39.791 17.084 -75.311 1.00 46.75 182 ASP A C 1
ATOM 1380 O O . ASP A 1 182 ? 39.376 18.199 -74.990 1.00 46.75 182 ASP A O 1
ATOM 1384 N N . GLU A 1 183 ? 41.066 16.821 -75.589 1.00 42.19 183 GLU A N 1
ATOM 1385 C CA . GLU A 1 183 ? 42.154 17.791 -75.686 1.00 42.19 183 GLU A CA 1
ATOM 1386 C C . GLU A 1 183 ? 41.955 18.746 -76.878 1.00 42.19 183 GLU A C 1
ATOM 1388 O O . GLU A 1 183 ? 41.541 18.331 -77.965 1.00 42.19 183 GLU A O 1
ATOM 1393 N N . GLY A 1 184 ? 42.313 20.017 -76.681 1.00 39.06 184 GLY A N 1
ATOM 1394 C CA . GLY A 1 184 ? 42.476 21.029 -77.726 1.00 39.06 184 GLY A CA 1
ATOM 1395 C C . GLY A 1 184 ? 43.831 21.705 -77.614 1.00 39.06 184 GLY A C 1
ATOM 1396 O O . GLY A 1 184 ? 44.269 21.932 -76.464 1.00 39.06 184 GLY A O 1
#

Mean predicted aligned error: 12.64 Å

Radius of gyration: 27.94 Å; Cα contacts (8 Å, |Δi|>4): 186; chains: 1; bounding box: 67×42×99 Å

Organism: Rhodotorula toruloides (strain NP11) (NCBI:txid1130832)

InterPro domains:
  IPR012337 Ribonuclease H-like superfamily [SSF53098] (37-144)
  IPR036397 Ribonuclease H superfamily [G3DSA:3.30.420.10] (5-142)

Sequence (184 aa):
MGKSGMVGAGVPAKVWNGGRVVLAEKEAVEVELWQRERRRMGQRQSVYTGELEGLRLALSSLLATQPADPPLPVLFSLNNTSALSHSTDLTPSSGQHLRLAIQQAFEKLARTQKDLLVSLSWSPGHVGIEGNEAADVEAKEAVREAEESAREREERKELKAHLKGCKVFVPAMAGLSSGSEDEG

Solvent-accessible surface area (backbone atoms only — not comparable to full-atom values): 11486 Å² total; per-residue (Å²): 134,75,79,70,50,83,60,82,82,95,49,64,28,28,38,66,55,96,91,46,76,45,79,47,80,87,87,74,60,83,48,77,76,87,85,86,84,68,74,74,82,66,99,85,64,50,71,61,49,49,53,40,49,52,52,42,50,56,52,50,54,54,73,71,46,82,80,55,90,76,57,63,75,43,78,46,74,35,63,46,68,65,38,70,72,42,42,66,45,81,67,91,53,100,50,33,73,53,14,51,52,36,42,53,48,53,55,49,44,55,72,75,40,75,76,52,48,50,29,41,29,62,40,80,71,95,71,81,51,64,71,62,52,52,50,54,51,39,53,51,51,26,50,50,56,50,50,53,60,46,50,56,51,49,55,53,49,52,54,50,50,51,56,54,52,56,70,69,66,65,80,93,80,81,82,89,75,89,76,88,79,81,90,130

Secondary structure (DSSP, 8-state):
-PPPEE------EEEEETTEEEEE-----EE-----------TT--HHHHHHHHHHHHHHHHHHSPPPSSPPPEEEEES-HHHHHHTT--S-STTHHHHHHHHHHHHHHHHH-TT--EEEEE--TTSS-HHHHHHHHHHHHHHHHHHHHHHHHHHHHHHHHHHHHHHH------------PPP-

Nearest PDB structures (foldseek):
  3u3g-assembly3_C  TM=5.669E-01  e=6.366E-02  uncultured organism
  4h8k-assembly1_B  TM=5.782E-01  e=3.726E-01  uncultured organism